Protein AF-A0A0E3VXU7-F1 (afdb_monomer)

Organism: NCBI:txid1355477

Foldseek 3Di:
DDDDDDDPDDPDDPPPDFCQDPPRDHPLRVLLVVLVVVLVVLVVVLVVLVVVLVVLVQVLVQLVQLLVLLVVQQDPDQPDKTFSDWGQGSVRDIDGSQVVCVVVVQDAFFAADPLRVQCVVCVVVVHDDPDDDPDPPDGGGIDGNVRSVSSSVSSVVVSVVSVVVSVVSVVVSVVSVVVSVVSVVVSVVSVVVVVVVVVVVVVVVD

pLDDT: mean 79.42, std 16.49, range [38.0, 95.81]

Structure (mmCIF, N/CA/C/O backbone):
data_AF-A0A0E3VXU7-F1
#
_entry.id   AF-A0A0E3VXU7-F1
#
loop_
_atom_site.group_PDB
_atom_site.id
_atom_site.type_symbol
_atom_site.label_atom_id
_atom_site.label_alt_id
_atom_site.label_comp_id
_atom_site.label_asym_id
_atom_site.label_entity_id
_atom_site.label_seq_id
_atom_site.pdbx_PDB_ins_code
_atom_site.Cartn_x
_atom_site.Cartn_y
_atom_site.Cartn_z
_atom_site.occupancy
_atom_site.B_iso_or_equiv
_atom_site.auth_seq_id
_atom_site.auth_comp_id
_atom_site.auth_asym_id
_atom_site.auth_atom_id
_atom_site.pdbx_PDB_model_num
ATOM 1 N N . MET A 1 1 ? 82.227 -6.355 -24.483 1.00 38.00 1 MET A N 1
ATOM 2 C CA . MET A 1 1 ? 81.760 -5.306 -25.413 1.00 38.00 1 MET A CA 1
ATOM 3 C C . MET A 1 1 ? 80.314 -5.608 -25.757 1.00 38.00 1 MET A C 1
ATOM 5 O O . MET A 1 1 ? 80.045 -6.613 -26.397 1.00 38.00 1 MET A O 1
ATOM 9 N N . ILE A 1 2 ? 79.407 -4.806 -25.202 1.00 41.66 2 ILE A N 1
ATOM 10 C CA . ILE A 1 2 ? 77.952 -4.875 -25.367 1.00 41.66 2 ILE A CA 1
ATOM 11 C C . ILE A 1 2 ? 77.622 -3.984 -26.563 1.00 41.66 2 ILE A C 1
ATOM 13 O O . ILE A 1 2 ? 77.988 -2.811 -26.533 1.00 41.66 2 ILE A O 1
ATOM 17 N N . ASN A 1 3 ? 76.982 -4.525 -27.602 1.00 42.78 3 ASN A N 1
ATOM 18 C CA . ASN A 1 3 ? 76.478 -3.718 -28.711 1.00 42.78 3 ASN A CA 1
ATOM 19 C C . ASN A 1 3 ? 74.978 -3.482 -28.522 1.00 42.78 3 ASN A C 1
ATOM 21 O O . ASN A 1 3 ? 74.216 -4.407 -28.245 1.00 42.78 3 ASN A O 1
ATOM 25 N N . ALA A 1 4 ? 74.617 -2.205 -28.571 1.00 43.28 4 ALA A N 1
ATOM 26 C CA . ALA A 1 4 ? 73.392 -1.636 -28.049 1.00 43.28 4 ALA A CA 1
ATOM 27 C C . ALA A 1 4 ? 72.144 -1.940 -28.890 1.00 43.28 4 ALA A C 1
ATOM 29 O O . ALA A 1 4 ? 72.173 -1.962 -30.119 1.00 43.28 4 ALA A O 1
ATOM 30 N N . MET A 1 5 ? 71.027 -2.077 -28.171 1.00 48.53 5 MET A N 1
ATOM 31 C CA . MET A 1 5 ? 69.667 -1.843 -28.648 1.00 48.53 5 MET A CA 1
ATOM 32 C C . MET A 1 5 ? 69.575 -0.493 -29.375 1.00 48.53 5 MET A C 1
ATOM 34 O O . MET A 1 5 ? 69.862 0.546 -28.785 1.00 48.53 5 MET A O 1
ATOM 38 N N . SER A 1 6 ? 69.098 -0.493 -30.617 1.00 48.81 6 SER A N 1
ATOM 39 C CA . SER A 1 6 ? 68.464 0.681 -31.222 1.00 48.81 6 SER A CA 1
ATOM 40 C C . SER A 1 6 ? 67.554 0.227 -32.353 1.00 48.81 6 SER A C 1
ATOM 42 O O . SER A 1 6 ? 68.000 -0.253 -33.391 1.00 48.81 6 SER A O 1
ATOM 44 N N . GLY A 1 7 ? 66.256 0.326 -32.102 1.00 38.72 7 GLY A N 1
ATOM 45 C CA . GLY A 1 7 ? 65.205 -0.057 -33.032 1.00 38.72 7 GLY A CA 1
ATOM 46 C C . GLY A 1 7 ? 63.846 0.354 -32.490 1.00 38.72 7 GLY A C 1
ATOM 47 O O . GLY A 1 7 ? 62.924 -0.452 -32.455 1.00 38.72 7 GLY A O 1
ATOM 48 N N . TYR A 1 8 ? 63.748 1.596 -32.008 1.00 40.50 8 TYR A N 1
ATOM 49 C CA . TYR A 1 8 ? 62.474 2.261 -31.751 1.00 40.50 8 TYR A CA 1
ATOM 50 C C . TYR A 1 8 ? 61.742 2.347 -33.099 1.00 40.50 8 TYR A C 1
ATOM 52 O O . TYR A 1 8 ? 62.089 3.166 -33.948 1.00 40.50 8 TYR A O 1
ATOM 60 N N . GLN A 1 9 ? 60.783 1.453 -33.337 1.00 46.50 9 GLN A N 1
ATOM 61 C CA . GLN A 1 9 ? 59.841 1.618 -34.439 1.00 46.50 9 GLN A CA 1
ATOM 62 C C . GLN A 1 9 ? 58.853 2.715 -34.014 1.00 46.50 9 GLN A C 1
ATOM 64 O O . GLN A 1 9 ? 58.247 2.596 -32.945 1.00 46.50 9 GLN A O 1
ATOM 69 N N . PRO A 1 10 ? 58.729 3.813 -34.776 1.00 42.56 10 PRO A N 1
ATOM 70 C CA . PRO A 1 10 ? 57.798 4.878 -34.447 1.00 42.56 10 PRO A CA 1
ATOM 71 C C . PRO A 1 10 ? 56.371 4.339 -34.520 1.00 42.56 10 PRO A C 1
ATOM 73 O O . PRO A 1 10 ? 56.058 3.521 -35.383 1.00 42.56 10 PRO A O 1
ATOM 76 N N . TYR A 1 11 ? 55.520 4.825 -33.615 1.00 42.81 11 TYR A N 1
ATOM 77 C CA . TYR A 1 11 ? 54.071 4.692 -33.681 1.00 42.81 11 TYR A CA 1
ATOM 78 C C . TYR A 1 11 ? 53.605 5.081 -35.085 1.00 42.81 11 TYR A C 1
ATOM 80 O O . TYR A 1 11 ? 53.463 6.263 -35.405 1.00 42.81 11 TYR A O 1
ATOM 88 N N . THR A 1 12 ? 53.404 4.082 -35.941 1.00 39.31 12 THR A N 1
ATOM 89 C CA . THR A 1 12 ? 52.694 4.267 -37.192 1.00 39.31 12 THR A CA 1
ATOM 90 C C . THR A 1 12 ? 51.266 4.607 -36.809 1.00 39.31 12 THR A C 1
ATOM 92 O O . THR A 1 12 ? 50.584 3.885 -36.082 1.00 39.31 12 THR A O 1
ATOM 95 N N . SER A 1 13 ? 50.886 5.808 -37.224 1.00 43.41 13 SER A N 1
ATOM 96 C CA . SER A 1 13 ? 49.590 6.434 -37.046 1.00 43.41 13 SER A CA 1
ATOM 97 C C . SER A 1 13 ? 48.455 5.418 -37.126 1.00 43.41 13 SER A C 1
ATOM 99 O O . SER A 1 13 ? 48.259 4.772 -38.158 1.00 43.41 13 SER A O 1
ATOM 101 N N . ALA A 1 14 ? 47.706 5.321 -36.030 1.00 40.91 14 ALA A N 1
ATOM 102 C CA . ALA A 1 14 ? 46.427 4.646 -35.957 1.00 40.91 14 ALA A CA 1
ATOM 103 C C . ALA A 1 14 ? 45.489 5.226 -37.024 1.00 40.91 14 ALA A C 1
ATOM 105 O O . ALA A 1 14 ? 44.818 6.237 -36.813 1.00 40.91 14 ALA A O 1
ATOM 106 N N . ASN A 1 15 ? 45.445 4.578 -38.186 1.00 42.38 15 ASN A N 1
ATOM 107 C CA . ASN A 1 15 ? 44.341 4.744 -39.107 1.00 42.38 15 ASN A CA 1
ATOM 108 C C . ASN A 1 15 ? 43.113 4.140 -38.430 1.00 42.38 15 ASN A C 1
ATOM 110 O O . ASN A 1 15 ? 42.966 2.926 -38.320 1.00 42.38 15 ASN A O 1
ATOM 114 N N . SER A 1 16 ? 42.275 5.046 -37.935 1.00 52.00 16 SER A N 1
ATOM 115 C CA . SER A 1 16 ? 40.867 4.891 -37.589 1.00 52.00 16 SER A CA 1
ATOM 116 C C . SER A 1 16 ? 40.127 3.998 -38.600 1.00 52.00 16 SER A C 1
ATOM 118 O O . SER A 1 16 ? 39.473 4.486 -39.523 1.00 52.00 16 SER A O 1
ATOM 120 N N . VAL A 1 17 ? 40.200 2.681 -38.427 1.00 42.84 17 VAL A N 1
ATOM 121 C CA . VAL A 1 17 ? 39.353 1.722 -39.137 1.00 42.84 17 VAL A CA 1
ATOM 122 C C . VAL A 1 17 ? 38.971 0.624 -38.158 1.00 42.84 17 VAL A C 1
ATOM 124 O O . VAL A 1 17 ? 39.704 -0.331 -37.931 1.00 42.84 17 VAL A O 1
ATOM 127 N N . GLY A 1 18 ? 37.792 0.788 -37.568 1.00 45.31 18 GLY A N 1
ATOM 128 C CA . GLY A 1 18 ? 37.148 -0.243 -36.775 1.00 45.31 18 GLY A CA 1
ATOM 129 C C . GLY A 1 18 ? 37.213 0.047 -35.289 1.00 45.31 18 GLY A C 1
ATOM 130 O O . GLY A 1 18 ? 38.186 -0.251 -34.613 1.00 45.31 18 GLY A O 1
ATOM 131 N N . ASN A 1 19 ? 36.098 0.553 -34.779 1.00 53.81 19 ASN A N 1
ATOM 132 C CA . ASN A 1 19 ? 35.718 0.617 -33.371 1.00 53.81 19 ASN A CA 1
ATOM 133 C C . ASN A 1 19 ? 35.550 -0.808 -32.775 1.00 53.81 19 ASN A C 1
ATOM 135 O O . ASN A 1 19 ? 34.523 -1.112 -32.170 1.00 53.81 19 ASN A O 1
ATOM 139 N N . VAL A 1 20 ? 36.486 -1.718 -33.058 1.00 49.34 20 VAL A N 1
ATOM 140 C CA . VAL A 1 20 ? 36.427 -3.147 -32.751 1.00 49.34 20 VAL A CA 1
ATOM 141 C C . VAL A 1 20 ? 37.330 -3.390 -31.554 1.00 49.34 20 VAL A C 1
ATOM 143 O O . VAL A 1 20 ? 38.554 -3.314 -31.645 1.00 49.34 20 VAL A O 1
ATOM 146 N N . LEU A 1 21 ? 36.703 -3.639 -30.410 1.00 50.91 21 LEU A N 1
ATOM 147 C CA . LEU A 1 21 ? 37.390 -4.063 -29.196 1.00 50.91 21 LEU A CA 1
ATOM 148 C C . LEU A 1 21 ? 37.710 -5.573 -29.278 1.00 50.91 21 LEU A C 1
ATOM 150 O O . LEU A 1 21 ? 37.141 -6.276 -30.125 1.00 50.91 21 LEU A O 1
ATOM 154 N N . PRO A 1 22 ? 38.624 -6.096 -28.435 1.00 44.75 22 PRO A N 1
ATOM 155 C CA . PRO A 1 22 ? 38.988 -7.514 -28.443 1.00 44.75 22 PRO A CA 1
ATOM 156 C C . PRO A 1 22 ? 37.735 -8.398 -28.334 1.00 44.75 22 PRO A C 1
ATOM 158 O O . PRO A 1 22 ? 36.960 -8.250 -27.394 1.00 44.75 22 PRO A O 1
ATOM 161 N N . GLY A 1 23 ? 37.515 -9.281 -29.315 1.00 55.72 23 GLY A N 1
ATOM 162 C CA . GLY A 1 23 ? 36.310 -10.123 -29.416 1.00 55.72 23 GLY A CA 1
ATOM 163 C C . GLY A 1 23 ? 35.390 -9.832 -30.612 1.00 55.72 23 GLY A C 1
ATOM 164 O O . GLY A 1 23 ? 34.370 -10.496 -30.758 1.00 55.72 23 GLY A O 1
ATOM 165 N N . GLY A 1 24 ? 35.726 -8.875 -31.486 1.00 57.88 24 GLY A N 1
ATOM 166 C CA . GLY A 1 24 ? 34.990 -8.643 -32.741 1.00 57.88 24 GLY A CA 1
ATOM 167 C C . GLY A 1 24 ? 33.689 -7.845 -32.589 1.00 57.88 24 GLY A C 1
ATOM 168 O O . GLY A 1 24 ? 32.988 -7.615 -33.573 1.00 57.88 24 GLY A O 1
ATOM 169 N N . LEU A 1 25 ? 33.369 -7.390 -31.376 1.00 61.97 25 LEU A N 1
ATOM 170 C CA . LEU A 1 25 ? 32.207 -6.546 -31.116 1.00 61.97 25 LEU A CA 1
ATOM 171 C C . LEU A 1 25 ? 32.536 -5.083 -31.426 1.00 61.97 25 LEU A C 1
ATOM 173 O O . LEU A 1 25 ? 33.555 -4.547 -30.981 1.00 61.97 25 LEU A O 1
ATOM 177 N N . SER A 1 26 ? 31.647 -4.422 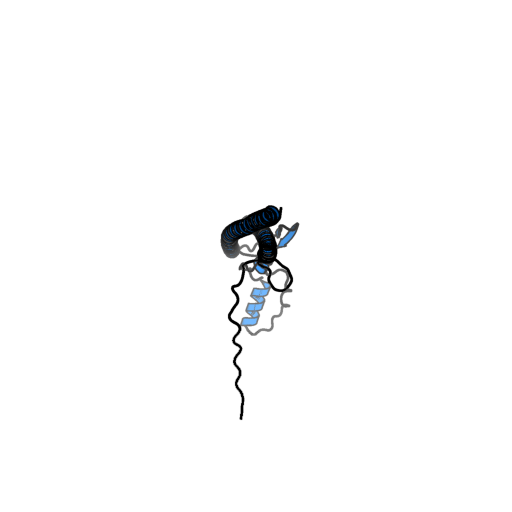-32.174 1.00 75.88 26 SER A N 1
ATOM 178 C CA . SER A 1 26 ? 31.724 -2.971 -32.337 1.00 75.88 26 SER A CA 1
ATOM 179 C C . SER A 1 26 ? 31.416 -2.286 -31.004 1.00 75.88 26 SER A C 1
ATOM 181 O O . SER A 1 26 ? 30.600 -2.777 -30.220 1.00 75.88 26 SER A O 1
ATOM 183 N N . LEU A 1 27 ? 32.004 -1.115 -30.759 1.00 77.75 27 LEU A N 1
ATOM 184 C CA . LEU A 1 27 ? 31.667 -0.277 -29.602 1.00 77.75 27 LEU A CA 1
ATOM 185 C C . LEU A 1 27 ? 30.147 -0.059 -29.467 1.00 77.75 27 LEU A C 1
ATOM 187 O O . LEU A 1 27 ? 29.611 -0.111 -28.363 1.00 77.75 27 LEU A O 1
ATOM 191 N N . CYS A 1 28 ? 29.442 0.114 -30.593 1.00 78.38 28 CYS A N 1
ATOM 192 C CA . CYS A 1 28 ? 27.982 0.220 -30.610 1.00 78.38 28 CYS A CA 1
ATOM 193 C C . CYS A 1 28 ? 27.304 -1.063 -30.110 1.00 78.38 28 CYS A C 1
ATOM 195 O O . CYS A 1 28 ? 26.345 -0.977 -29.353 1.00 78.38 28 CYS A O 1
ATOM 197 N N . SER A 1 29 ? 27.817 -2.245 -30.463 1.00 79.62 29 SER A N 1
ATOM 198 C CA . SER A 1 29 ? 27.277 -3.526 -29.984 1.00 79.62 29 SER A CA 1
ATOM 199 C C . SER A 1 29 ? 27.414 -3.661 -28.464 1.00 79.62 29 SER A C 1
ATOM 201 O O . SER A 1 29 ? 26.456 -4.035 -27.796 1.00 79.62 29 SER A O 1
ATOM 203 N N . ILE A 1 30 ? 28.567 -3.287 -27.899 1.00 84.31 30 ILE A N 1
ATOM 204 C CA . ILE A 1 30 ? 28.787 -3.297 -26.442 1.00 84.31 30 ILE A CA 1
ATOM 205 C C . ILE A 1 30 ? 27.851 -2.304 -25.744 1.00 84.31 30 ILE A C 1
ATOM 207 O O . ILE A 1 30 ? 27.227 -2.640 -24.743 1.00 84.31 30 ILE A O 1
ATOM 211 N N . MET A 1 31 ? 27.704 -1.094 -26.289 1.00 85.81 31 MET A N 1
ATOM 212 C CA . MET A 1 31 ? 26.781 -0.098 -25.740 1.00 85.81 31 MET A CA 1
ATOM 213 C C . MET A 1 31 ? 25.320 -0.569 -25.789 1.00 85.81 31 MET A C 1
ATOM 215 O O . MET A 1 31 ? 24.593 -0.360 -24.822 1.00 85.81 31 MET A O 1
ATOM 219 N N . VAL A 1 32 ? 24.888 -1.237 -26.866 1.00 88.06 32 VAL A N 1
ATOM 220 C CA . VAL A 1 32 ? 23.546 -1.838 -26.942 1.00 88.06 32 VAL A CA 1
ATOM 221 C C . VAL A 1 32 ? 23.370 -2.914 -25.871 1.00 88.06 32 VAL A C 1
ATOM 223 O O . VAL A 1 32 ? 22.350 -2.898 -25.191 1.00 88.06 32 VAL A O 1
ATOM 226 N N . LEU A 1 33 ? 24.356 -3.793 -25.662 1.00 87.56 33 LEU A N 1
ATOM 227 C CA . LEU A 1 33 ? 24.294 -4.818 -24.611 1.00 87.56 33 LEU A CA 1
ATOM 228 C C . LEU A 1 33 ? 24.146 -4.202 -23.212 1.00 87.56 33 LEU A C 1
ATOM 230 O O . LEU A 1 33 ? 23.276 -4.617 -22.451 1.00 87.56 33 LEU A O 1
ATOM 23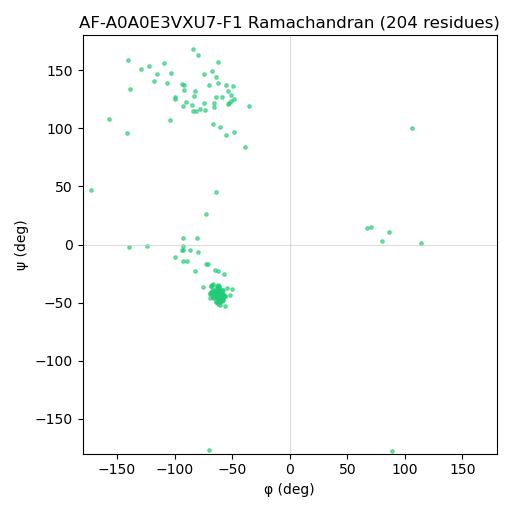4 N N . VAL A 1 34 ? 24.928 -3.165 -22.900 1.00 89.31 34 VAL A N 1
ATOM 235 C CA . VAL A 1 34 ? 24.826 -2.446 -21.617 1.00 89.31 34 VAL A CA 1
ATOM 236 C C . VAL A 1 34 ? 23.451 -1.792 -21.452 1.00 89.31 34 VAL A C 1
ATOM 238 O O . VAL A 1 34 ? 22.862 -1.821 -20.371 1.00 89.31 34 VAL A O 1
ATOM 241 N N . LEU A 1 35 ? 22.912 -1.193 -22.516 1.00 89.06 35 LEU A N 1
ATOM 242 C CA . LEU A 1 35 ? 21.584 -0.588 -22.465 1.00 89.06 35 LEU A CA 1
ATOM 243 C C . LEU A 1 35 ? 20.474 -1.641 -22.324 1.00 89.06 35 LEU A C 1
ATOM 245 O O . LEU A 1 35 ? 19.513 -1.381 -21.607 1.00 89.06 35 LEU A O 1
ATOM 249 N N . MET A 1 36 ? 20.616 -2.820 -22.937 1.00 87.12 36 MET A N 1
ATOM 250 C CA . MET A 1 36 ? 19.690 -3.945 -22.763 1.00 87.12 36 MET A CA 1
ATOM 251 C C . MET A 1 36 ? 19.687 -4.462 -21.321 1.00 87.12 36 MET A C 1
ATOM 253 O O . MET A 1 36 ? 18.617 -4.672 -20.755 1.00 87.12 36 MET A O 1
ATOM 257 N N . GLU A 1 37 ? 20.859 -4.610 -20.699 1.00 90.88 37 GLU A N 1
ATOM 258 C CA . GLU A 1 37 ? 20.963 -4.986 -19.283 1.00 90.88 37 GLU A CA 1
ATOM 259 C C . GLU A 1 37 ? 20.267 -3.950 -18.391 1.00 90.88 37 GLU A C 1
ATOM 261 O O . GLU A 1 37 ? 19.413 -4.284 -17.567 1.00 90.88 37 GLU A O 1
ATOM 266 N N . ARG A 1 38 ? 20.553 -2.663 -18.616 1.00 89.56 38 ARG A N 1
ATOM 267 C CA . ARG A 1 38 ? 19.918 -1.566 -17.877 1.00 89.56 38 ARG A CA 1
ATOM 268 C C . ARG A 1 38 ? 18.403 -1.517 -18.086 1.00 89.56 38 ARG A C 1
ATOM 270 O O . ARG A 1 38 ? 17.669 -1.192 -17.154 1.00 89.56 38 ARG A O 1
ATOM 277 N N . TYR A 1 39 ? 17.941 -1.823 -19.294 1.00 91.69 39 TYR A N 1
ATOM 278 C CA . TYR A 1 39 ? 16.525 -1.920 -19.622 1.00 91.69 39 TYR A CA 1
ATOM 279 C C . TYR A 1 39 ? 15.848 -3.036 -18.816 1.00 91.69 39 TYR A C 1
ATOM 281 O O . TYR A 1 39 ? 14.823 -2.778 -18.189 1.00 91.69 39 TYR A O 1
ATOM 289 N N . GLY A 1 40 ? 16.463 -4.222 -18.746 1.00 89.88 40 GLY A N 1
ATOM 290 C CA . GLY A 1 40 ? 15.990 -5.333 -17.913 1.00 89.88 40 GLY A CA 1
ATOM 291 C C . GLY A 1 40 ? 15.896 -4.960 -16.431 1.00 89.88 40 GLY A C 1
ATOM 292 O O . GLY A 1 40 ? 14.841 -5.123 -15.825 1.00 89.88 40 GLY A O 1
ATOM 293 N N . ILE A 1 41 ? 16.940 -4.333 -15.877 1.00 94.31 41 ILE A N 1
ATOM 294 C CA . ILE A 1 41 ? 16.938 -3.858 -14.481 1.00 94.31 41 ILE A CA 1
ATOM 295 C C . ILE A 1 41 ? 15.766 -2.904 -14.221 1.00 94.31 41 ILE A C 1
ATOM 297 O O . ILE A 1 41 ? 15.086 -3.012 -13.200 1.00 94.31 41 ILE A O 1
ATOM 301 N N . TYR A 1 42 ? 15.505 -1.955 -15.125 1.00 94.38 42 TYR A N 1
ATOM 302 C CA . TYR A 1 42 ? 14.377 -1.043 -14.946 1.00 94.38 42 TYR A CA 1
ATOM 303 C C . TYR A 1 42 ? 13.025 -1.741 -15.057 1.00 94.38 42 TYR A C 1
ATOM 305 O O . TYR A 1 42 ? 12.124 -1.367 -14.311 1.00 94.38 42 TYR A O 1
ATOM 313 N N . GLN A 1 43 ? 12.875 -2.755 -15.909 1.00 91.31 43 GLN A N 1
ATOM 314 C CA . GLN A 1 43 ? 11.647 -3.551 -15.947 1.00 91.31 43 GLN A CA 1
ATOM 315 C C . GLN A 1 43 ? 11.391 -4.279 -14.627 1.00 91.31 43 GLN A C 1
ATOM 317 O O . GLN A 1 43 ? 10.274 -4.210 -14.110 1.00 91.31 43 GLN A O 1
ATOM 322 N N . ASP A 1 44 ? 12.416 -4.907 -14.052 1.00 95.81 44 ASP A N 1
ATOM 323 C CA . ASP A 1 44 ? 12.296 -5.606 -12.770 1.00 95.81 44 ASP A CA 1
ATOM 324 C C . ASP A 1 44 ? 11.923 -4.639 -11.639 1.00 95.81 44 ASP A C 1
ATOM 326 O O . ASP A 1 44 ? 11.026 -4.916 -10.840 1.00 95.81 44 ASP A O 1
ATOM 330 N N . LEU A 1 45 ? 12.551 -3.459 -11.608 1.00 92.75 45 LEU A N 1
ATOM 331 C CA . LEU A 1 45 ? 12.228 -2.414 -10.635 1.00 92.75 45 LEU A CA 1
ATOM 332 C C . LEU A 1 45 ? 10.810 -1.860 -10.820 1.00 92.75 45 LEU A C 1
ATOM 334 O O . LEU A 1 45 ? 10.110 -1.655 -9.833 1.00 92.75 45 LEU A O 1
ATOM 338 N N . ILE A 1 46 ? 10.367 -1.638 -12.062 1.00 94.75 46 ILE A N 1
ATOM 339 C CA . ILE A 1 46 ? 8.999 -1.189 -12.370 1.00 94.75 46 ILE A CA 1
ATOM 340 C C . ILE A 1 46 ? 7.981 -2.226 -11.896 1.00 94.75 46 ILE A C 1
ATOM 342 O O . ILE A 1 46 ? 6.985 -1.862 -11.273 1.00 94.75 46 ILE A O 1
ATOM 346 N N . ARG A 1 47 ? 8.232 -3.511 -12.164 1.00 94.06 47 ARG A N 1
ATOM 347 C CA . ARG A 1 47 ? 7.350 -4.601 -11.740 1.00 94.06 47 ARG A CA 1
ATOM 348 C C . ARG A 1 47 ? 7.268 -4.687 -10.219 1.00 94.06 47 ARG A C 1
ATOM 350 O O . ARG A 1 47 ? 6.171 -4.682 -9.675 1.00 94.06 47 ARG A O 1
ATOM 357 N N . SER A 1 48 ? 8.418 -4.683 -9.550 1.00 94.75 48 SER A N 1
ATOM 358 C CA . SER A 1 48 ? 8.499 -4.687 -8.087 1.00 94.75 48 SER A CA 1
ATOM 359 C C . SER A 1 48 ? 7.759 -3.493 -7.469 1.00 94.75 48 SER A C 1
ATOM 361 O O . SER A 1 48 ? 6.967 -3.658 -6.544 1.00 94.75 48 SER A O 1
ATOM 363 N N . ALA A 1 49 ? 7.935 -2.291 -8.031 1.00 91.31 49 ALA A N 1
ATOM 364 C CA . ALA A 1 49 ? 7.225 -1.095 -7.581 1.00 91.31 49 ALA A CA 1
ATOM 365 C C . ALA A 1 49 ? 5.702 -1.201 -7.782 1.00 91.31 49 ALA A C 1
ATOM 367 O O . ALA A 1 49 ? 4.938 -0.738 -6.938 1.00 91.31 49 ALA A O 1
ATOM 368 N N . TYR A 1 50 ? 5.246 -1.826 -8.871 1.00 93.25 50 TYR A N 1
ATOM 369 C CA . TYR A 1 50 ? 3.822 -2.066 -9.103 1.00 93.25 50 TYR A CA 1
ATOM 370 C C . TYR A 1 50 ? 3.230 -3.050 -8.084 1.00 93.25 50 TYR A C 1
ATOM 372 O O . TYR A 1 50 ? 2.167 -2.782 -7.521 1.00 93.25 50 TYR A O 1
ATOM 380 N N . ASP A 1 51 ? 3.936 -4.149 -7.811 1.00 93.44 51 ASP A N 1
ATOM 381 C CA . ASP A 1 51 ? 3.524 -5.155 -6.828 1.00 93.44 51 ASP A CA 1
ATOM 382 C C . ASP A 1 51 ? 3.429 -4.540 -5.418 1.00 93.44 51 ASP A C 1
ATOM 384 O O . ASP A 1 51 ? 2.434 -4.740 -4.715 1.00 93.44 51 ASP A O 1
ATOM 388 N N . ASP A 1 52 ? 4.406 -3.711 -5.030 1.00 91.12 52 ASP A N 1
ATOM 389 C CA . ASP A 1 52 ? 4.387 -2.961 -3.767 1.00 91.12 52 ASP A CA 1
ATOM 390 C C . ASP A 1 52 ? 3.201 -1.979 -3.703 1.00 91.12 52 ASP A C 1
ATOM 392 O O . ASP A 1 52 ? 2.444 -1.961 -2.729 1.00 91.12 52 ASP A O 1
ATOM 396 N N . MET A 1 53 ? 2.944 -1.217 -4.772 1.00 92.06 53 MET A N 1
ATOM 397 C CA . MET A 1 53 ? 1.774 -0.331 -4.845 1.00 92.06 53 MET A CA 1
ATOM 398 C C . MET A 1 53 ? 0.451 -1.096 -4.724 1.00 92.06 53 MET A C 1
ATOM 400 O O . MET A 1 53 ? -0.481 -0.635 -4.059 1.00 92.06 53 MET A O 1
ATOM 404 N N . GLN A 1 54 ? 0.342 -2.269 -5.345 1.00 91.50 54 GLN A N 1
ATOM 405 C CA . GLN A 1 54 ? -0.849 -3.103 -5.233 1.00 91.50 54 GLN A CA 1
ATOM 406 C C . GLN A 1 54 ? -1.027 -3.630 -3.804 1.00 91.50 54 GLN A C 1
ATOM 408 O O . GLN A 1 54 ? -2.135 -3.561 -3.262 1.00 91.50 54 GLN A O 1
ATOM 413 N N . ALA A 1 55 ? 0.053 -4.097 -3.173 1.00 90.94 55 ALA A N 1
ATOM 414 C CA . ALA A 1 55 ? 0.044 -4.539 -1.783 1.00 90.94 55 ALA A CA 1
ATOM 415 C C . ALA A 1 55 ? -0.392 -3.413 -0.831 1.00 90.94 55 ALA A C 1
ATOM 417 O O . ALA A 1 55 ? -1.237 -3.633 0.039 1.00 90.94 55 ALA A O 1
ATOM 418 N N . ARG A 1 56 ? 0.095 -2.186 -1.045 1.00 90.19 56 ARG A N 1
ATOM 419 C CA . ARG A 1 56 ? -0.303 -0.997 -0.272 1.00 90.19 56 ARG A CA 1
ATOM 420 C C . ARG A 1 56 ? -1.765 -0.629 -0.469 1.00 90.19 56 ARG A C 1
ATOM 422 O O . ARG A 1 56 ? -2.467 -0.373 0.503 1.00 90.19 56 ARG A O 1
ATOM 429 N N . ASN A 1 57 ? -2.261 -0.660 -1.703 1.00 92.19 57 ASN A N 1
ATOM 430 C CA . ASN A 1 57 ? -3.677 -0.411 -1.980 1.00 92.19 57 ASN A CA 1
ATOM 431 C C . ASN A 1 57 ? -4.584 -1.440 -1.292 1.00 92.19 57 ASN A C 1
ATOM 433 O O . ASN A 1 57 ? -5.655 -1.096 -0.792 1.00 92.19 57 ASN A O 1
ATOM 437 N N . ASN A 1 58 ? -4.157 -2.701 -1.249 1.00 93.31 58 ASN A N 1
ATOM 438 C CA . ASN A 1 58 ? -4.856 -3.751 -0.517 1.00 93.31 58 ASN A CA 1
ATOM 439 C C . ASN A 1 58 ? -4.822 -3.496 0.996 1.00 93.31 58 ASN A C 1
ATOM 441 O O . ASN A 1 58 ? -5.872 -3.535 1.637 1.00 93.31 58 ASN A O 1
ATOM 445 N N . LEU A 1 59 ? -3.660 -3.126 1.543 1.00 91.75 59 LEU A N 1
ATOM 446 C CA . LEU A 1 59 ? -3.521 -2.739 2.946 1.00 91.75 59 LEU A CA 1
ATOM 447 C C . LEU A 1 59 ? -4.438 -1.561 3.306 1.00 91.75 59 LEU A C 1
ATOM 449 O O . LEU A 1 59 ? -5.164 -1.643 4.289 1.00 91.75 59 LEU A O 1
ATOM 453 N N . LEU A 1 60 ? -4.478 -0.504 2.492 1.00 93.69 60 LEU A N 1
ATOM 454 C CA . LEU A 1 60 ? -5.345 0.660 2.706 1.00 93.69 60 LEU A CA 1
ATOM 455 C C . LEU A 1 60 ? -6.832 0.293 2.687 1.00 93.69 60 LEU A C 1
ATOM 457 O O . LEU A 1 60 ? -7.612 0.806 3.493 1.00 93.69 60 LEU A O 1
ATOM 461 N N . LYS A 1 61 ? -7.253 -0.609 1.794 1.00 94.56 61 LYS A N 1
ATOM 462 C CA . LYS A 1 61 ? -8.630 -1.132 1.800 1.00 94.56 61 LYS A CA 1
ATOM 463 C C . LYS A 1 61 ? -8.929 -1.852 3.110 1.00 94.56 61 LYS A C 1
ATOM 465 O O . LYS A 1 61 ? -9.985 -1.625 3.698 1.00 94.56 61 LYS A O 1
ATOM 470 N N . ASP A 1 62 ? -7.996 -2.670 3.580 1.00 94.44 62 ASP A N 1
ATOM 471 C CA . ASP A 1 62 ? -8.152 -3.453 4.804 1.00 94.44 62 ASP A CA 1
ATOM 472 C C . ASP A 1 62 ? -8.174 -2.561 6.047 1.00 94.44 62 ASP A C 1
ATOM 474 O O . ASP A 1 62 ? -9.063 -2.702 6.886 1.00 94.44 62 ASP A O 1
ATOM 478 N N . MET A 1 63 ? -7.309 -1.547 6.105 1.00 93.75 63 MET A N 1
ATOM 479 C CA . MET A 1 63 ? -7.331 -0.509 7.138 1.00 93.75 63 MET A CA 1
ATOM 480 C C . MET A 1 63 ? -8.661 0.241 7.172 1.00 93.75 63 MET A C 1
ATOM 482 O O . MET A 1 63 ? -9.223 0.447 8.244 1.00 93.75 63 MET A O 1
ATOM 486 N N . ASN A 1 64 ? -9.201 0.628 6.014 1.00 94.50 64 ASN A N 1
ATOM 487 C CA . ASN A 1 64 ? -10.481 1.331 5.950 1.00 94.50 64 ASN A CA 1
ATOM 488 C C . ASN A 1 64 ? -11.656 0.446 6.397 1.00 94.50 64 ASN A C 1
ATOM 490 O O . ASN A 1 64 ? -12.548 0.920 7.106 1.00 94.50 64 ASN A O 1
ATOM 494 N N . LYS A 1 65 ? -11.646 -0.846 6.046 1.00 94.50 65 LYS A N 1
ATOM 495 C CA . LYS A 1 65 ? -12.636 -1.816 6.541 1.00 94.50 65 LYS A CA 1
ATOM 496 C C . LYS A 1 65 ? -12.532 -1.993 8.057 1.00 94.50 65 LYS A C 1
ATOM 498 O O . LYS A 1 65 ? -13.545 -1.873 8.744 1.00 94.50 65 LYS A O 1
ATOM 503 N N . ALA A 1 66 ? -11.324 -2.206 8.582 1.00 93.25 66 ALA A N 1
ATOM 504 C CA . ALA A 1 66 ? -11.078 -2.313 10.019 1.00 93.25 66 ALA A CA 1
ATOM 505 C C . A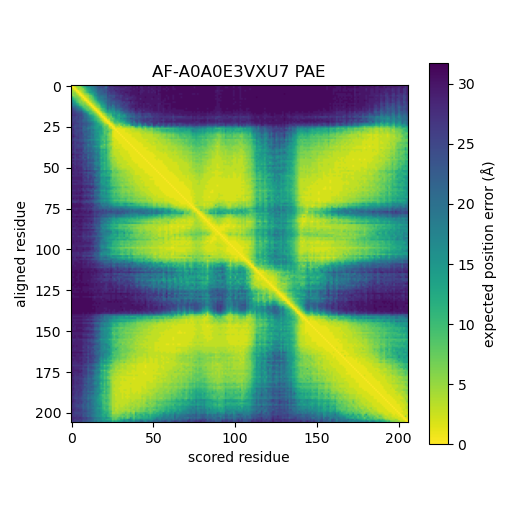LA A 1 66 ? -11.528 -1.042 10.761 1.00 93.25 66 ALA A C 1
ATOM 507 O O . ALA A 1 66 ? -12.221 -1.126 11.773 1.00 93.25 66 ALA A O 1
ATOM 508 N N . LEU A 1 67 ? -11.235 0.14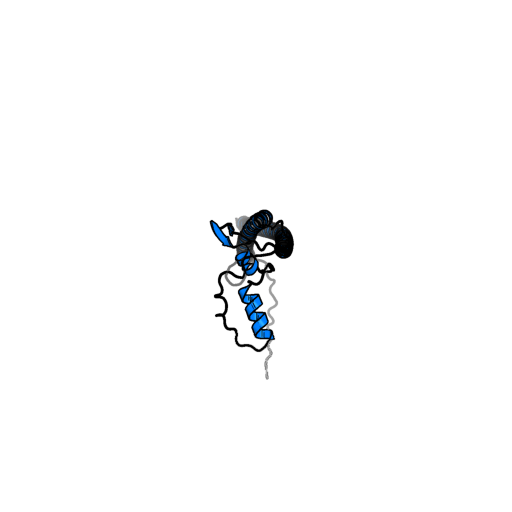3 10.214 1.00 93.75 67 LEU A N 1
ATOM 509 C CA . LEU A 1 67 ? -11.665 1.430 10.761 1.00 93.75 67 LEU A CA 1
ATOM 510 C C . LEU A 1 67 ? -13.191 1.564 10.797 1.00 93.75 67 LEU A C 1
ATOM 512 O O . LEU A 1 67 ? -13.741 2.070 11.777 1.00 93.75 67 LEU A O 1
ATOM 516 N N . SER A 1 68 ? -13.879 1.116 9.746 1.00 94.38 68 SER A N 1
ATOM 517 C CA . SER A 1 68 ? -15.342 1.088 9.716 1.00 94.38 68 SER A CA 1
ATOM 518 C C . SER A 1 68 ? -15.893 0.205 10.833 1.00 94.38 68 SER A C 1
ATOM 520 O O . SER A 1 68 ? -16.767 0.641 11.578 1.00 94.38 68 SER A O 1
ATOM 522 N N . VAL A 1 69 ? -15.343 -1.001 10.999 1.00 92.75 69 VAL A N 1
ATOM 523 C CA . VAL A 1 69 ? -15.758 -1.938 12.051 1.00 92.75 69 VAL A CA 1
ATOM 524 C C . VAL A 1 69 ? -15.510 -1.356 13.445 1.00 92.75 69 VAL A C 1
ATOM 526 O O . VAL A 1 69 ? -16.410 -1.394 14.282 1.00 92.75 69 VAL A O 1
ATOM 529 N N . LEU A 1 70 ? -14.353 -0.727 13.685 1.00 91.00 70 LEU A N 1
ATOM 530 C CA . LEU A 1 70 ? -14.061 -0.049 14.955 1.00 91.00 70 LEU A CA 1
ATOM 531 C C . LEU A 1 70 ? -15.071 1.055 15.273 1.00 91.00 70 LEU A C 1
ATOM 533 O O . LEU A 1 70 ? -15.518 1.171 16.411 1.00 91.00 70 LEU A O 1
ATOM 537 N N . ARG A 1 71 ? -15.451 1.860 14.276 1.00 90.06 71 ARG A N 1
ATOM 538 C CA . ARG A 1 71 ? -16.446 2.929 14.450 1.00 90.06 71 ARG A CA 1
ATOM 539 C C . ARG A 1 71 ? -17.829 2.375 14.769 1.00 90.06 71 ARG A C 1
ATOM 541 O O . ARG A 1 71 ? -18.504 2.925 15.632 1.00 90.06 71 ARG A O 1
ATOM 548 N N . THR A 1 72 ? -18.233 1.293 14.108 1.00 91.31 72 THR A N 1
ATOM 549 C CA . THR A 1 72 ? -19.523 0.633 14.350 1.00 91.31 72 THR A CA 1
ATOM 550 C C . THR A 1 72 ? -19.577 -0.034 15.723 1.00 91.31 72 THR A C 1
ATOM 552 O O . THR A 1 72 ? -20.585 0.068 16.419 1.00 91.31 72 THR A O 1
ATOM 555 N N . ASN A 1 73 ? -18.492 -0.689 16.137 1.00 87.69 73 ASN A N 1
ATOM 556 C CA . ASN A 1 73 ? -18.434 -1.438 17.394 1.00 87.69 73 ASN A CA 1
ATOM 557 C C . ASN A 1 73 ? -18.057 -0.585 18.607 1.00 87.69 73 ASN A C 1
ATOM 559 O O . ASN A 1 73 ? -18.106 -1.083 19.736 1.00 87.69 73 ASN A O 1
ATOM 563 N N . ARG A 1 74 ? -17.727 0.693 18.396 1.00 85.88 74 ARG A N 1
ATOM 564 C CA . ARG A 1 74 ? -17.384 1.637 19.458 1.00 85.88 74 ARG A CA 1
ATOM 565 C C . ARG A 1 74 ? -18.463 1.630 20.557 1.00 85.88 74 ARG A C 1
ATOM 567 O O . ARG A 1 74 ? -19.642 1.859 20.268 1.00 85.88 74 ARG A O 1
ATOM 574 N N . PRO A 1 75 ? -18.100 1.369 21.826 1.00 83.62 75 PRO A N 1
ATOM 575 C CA . PRO A 1 75 ? -19.023 1.513 22.946 1.00 83.62 75 PRO A CA 1
ATOM 576 C C . PRO A 1 75 ? -19.492 2.965 23.088 1.00 83.62 75 PRO A C 1
ATOM 578 O O . PRO A 1 75 ? -18.693 3.890 22.963 1.00 83.62 75 PRO A O 1
ATOM 581 N N . THR A 1 76 ? -20.777 3.163 23.374 1.00 82.25 76 THR A N 1
ATOM 582 C CA . THR A 1 76 ? -21.327 4.464 23.792 1.00 82.25 76 THR A CA 1
ATOM 583 C C . THR A 1 76 ? -21.122 4.724 25.282 1.00 82.25 76 THR A C 1
ATOM 585 O O . THR A 1 76 ? -21.117 5.876 25.697 1.00 82.25 76 THR A O 1
ATOM 588 N N . ASP A 1 77 ? -20.942 3.659 26.069 1.00 78.38 77 ASP A N 1
ATOM 589 C CA . ASP A 1 77 ? -20.682 3.729 27.502 1.00 78.38 77 ASP A CA 1
ATOM 590 C C . ASP A 1 77 ? -19.187 3.564 27.781 1.00 78.38 77 ASP A C 1
ATOM 592 O O . ASP A 1 77 ? -18.593 2.533 27.451 1.00 78.38 77 ASP A O 1
ATOM 596 N N . GLU A 1 78 ? -18.599 4.526 28.492 1.00 71.19 78 GLU A N 1
ATOM 597 C CA . GLU A 1 78 ? -17.164 4.549 28.817 1.00 71.19 78 GLU A CA 1
ATOM 598 C C . GLU A 1 78 ? -16.678 3.302 29.572 1.00 71.19 78 GLU A C 1
ATOM 600 O O . GLU A 1 78 ? -15.502 2.944 29.514 1.00 71.19 78 GLU A O 1
ATOM 605 N N . LYS A 1 79 ? -17.581 2.621 30.285 1.00 71.88 79 LYS A N 1
ATOM 606 C CA . LYS A 1 79 ? -17.272 1.445 31.113 1.00 71.88 79 LYS A CA 1
ATOM 607 C C . LYS A 1 79 ? -17.606 0.115 30.434 1.00 71.88 79 LYS A C 1
ATOM 609 O O . LYS A 1 79 ? -17.228 -0.935 30.956 1.00 71.88 79 LYS A O 1
ATOM 614 N N . ALA A 1 80 ? -18.313 0.130 29.303 1.00 74.81 80 ALA A N 1
ATOM 615 C CA . ALA A 1 80 ? -18.701 -1.089 28.607 1.00 74.81 80 ALA A CA 1
ATOM 616 C C . ALA A 1 80 ? -17.560 -1.572 27.706 1.00 74.81 80 ALA A C 1
ATOM 618 O O . ALA A 1 80 ? -17.203 -0.924 26.725 1.00 74.81 80 ALA A O 1
ATOM 619 N N . ALA A 1 81 ? -17.003 -2.742 28.020 1.00 76.94 81 ALA A N 1
ATOM 620 C CA . ALA A 1 81 ? -16.017 -3.384 27.161 1.00 76.94 81 ALA A CA 1
ATOM 621 C C . ALA A 1 81 ? -16.721 -4.140 26.021 1.00 76.94 81 ALA A C 1
ATOM 623 O O . ALA A 1 81 ? -17.413 -5.137 26.272 1.00 76.94 81 ALA A O 1
ATOM 624 N N . LYS A 1 82 ? -16.525 -3.708 24.771 1.00 81.62 82 LYS A N 1
ATOM 625 C CA . LYS A 1 82 ? -17.029 -4.398 23.570 1.00 81.62 82 LYS A CA 1
ATOM 626 C C . LYS A 1 82 ? -15.901 -5.042 22.786 1.00 81.62 82 LYS A C 1
ATOM 628 O O . LYS A 1 82 ? -14.750 -4.648 22.910 1.00 81.62 82 LYS A O 1
ATOM 633 N N . ASP A 1 83 ? -16.259 -6.051 22.009 1.00 85.50 83 ASP A N 1
ATOM 634 C CA . ASP A 1 83 ? -15.348 -6.706 21.082 1.00 85.50 83 ASP A CA 1
ATOM 635 C C . ASP A 1 83 ? -15.007 -5.773 19.908 1.00 85.50 83 ASP A C 1
ATOM 637 O O . ASP A 1 83 ? -15.891 -5.089 19.385 1.00 85.50 83 ASP A O 1
ATOM 641 N N . TYR A 1 84 ? -13.731 -5.726 19.517 1.00 84.00 84 TYR A N 1
ATOM 642 C CA . TYR A 1 84 ? -13.260 -4.925 18.382 1.00 84.00 84 TYR A CA 1
ATOM 643 C C . TYR A 1 84 ? -13.873 -5.357 17.041 1.00 84.00 84 TYR A C 1
ATOM 645 O O . TYR A 1 84 ? -13.980 -4.541 16.126 1.00 84.00 84 TYR A O 1
ATOM 653 N N . GLY A 1 85 ? -14.345 -6.597 16.942 1.00 88.56 85 GLY A N 1
ATOM 654 C CA . GLY A 1 85 ? -15.049 -7.151 15.800 1.00 88.56 85 GLY A CA 1
ATOM 655 C C . GLY A 1 85 ? -14.138 -7.781 14.758 1.00 88.56 85 GLY A C 1
ATOM 656 O O . GLY A 1 85 ? -12.912 -7.841 14.884 1.00 88.56 85 GLY A O 1
ATOM 657 N N . THR A 1 86 ? -14.780 -8.252 13.693 1.00 92.00 86 THR A N 1
ATOM 658 C CA . THR A 1 86 ? -14.131 -8.909 12.561 1.00 92.00 86 THR A CA 1
ATOM 659 C C . THR A 1 86 ? -14.436 -8.174 11.262 1.00 92.00 86 THR A C 1
ATOM 661 O O . THR A 1 86 ? -15.460 -7.501 11.135 1.00 92.00 86 THR A O 1
ATOM 664 N N . PHE A 1 87 ? -13.536 -8.292 10.293 1.00 92.19 87 PHE A N 1
ATOM 665 C CA . PHE A 1 87 ? -13.724 -7.787 8.939 1.00 92.19 87 PHE A CA 1
ATOM 666 C C . PHE A 1 87 ? -13.163 -8.791 7.932 1.00 92.19 87 PHE A C 1
ATOM 668 O O . PHE A 1 87 ? -12.330 -9.624 8.277 1.00 92.19 87 PHE A O 1
ATOM 675 N N . VAL A 1 88 ? -13.622 -8.717 6.685 1.00 92.06 88 VAL A N 1
ATOM 676 C CA . VAL A 1 88 ? -13.077 -9.527 5.589 1.00 92.06 88 VAL A CA 1
ATOM 677 C C . VAL A 1 88 ? -11.987 -8.724 4.893 1.00 92.06 88 VAL A C 1
ATOM 679 O O . VAL A 1 88 ? -12.267 -7.642 4.367 1.00 92.06 88 VAL A O 1
ATOM 682 N N . ASP A 1 89 ? -10.760 -9.230 4.889 1.00 91.06 89 ASP A N 1
ATOM 683 C CA . ASP A 1 89 ? -9.614 -8.569 4.264 1.00 91.06 89 ASP A CA 1
ATOM 684 C C . ASP A 1 89 ? -9.690 -8.570 2.720 1.00 91.06 89 ASP A C 1
ATOM 686 O O . ASP A 1 89 ? -10.690 -8.951 2.101 1.00 91.06 89 ASP A O 1
ATOM 690 N N . SER A 1 90 ? -8.654 -8.053 2.071 1.00 88.19 90 SER A N 1
ATOM 691 C CA . SER A 1 90 ? -8.524 -7.956 0.616 1.00 88.19 90 SER A CA 1
ATOM 692 C C . SER A 1 90 ? -8.307 -9.313 -0.054 1.00 88.19 90 SER A C 1
ATOM 694 O O . SER A 1 90 ? -8.530 -9.431 -1.257 1.00 88.19 90 SER A O 1
ATOM 696 N N . GLN A 1 91 ? -7.925 -10.328 0.723 1.00 88.38 91 GLN A N 1
ATOM 697 C CA . GLN A 1 91 ? -7.742 -11.714 0.298 1.00 88.38 91 GLN A CA 1
ATOM 698 C C . GLN A 1 91 ? -9.011 -12.559 0.503 1.00 88.38 91 GLN A C 1
ATOM 700 O O . GLN A 1 91 ? -9.045 -13.721 0.108 1.00 88.38 91 GLN A O 1
ATOM 705 N N . GLY A 1 92 ? -10.061 -11.993 1.108 1.00 89.69 92 GLY A N 1
ATOM 706 C CA . GLY A 1 92 ? -11.310 -12.695 1.402 1.00 89.69 92 GLY A CA 1
ATOM 707 C C . GLY A 1 92 ? -11.302 -13.466 2.725 1.00 89.69 92 GLY A C 1
ATOM 708 O O . GLY A 1 92 ? -12.234 -14.225 2.985 1.00 89.69 92 GLY A O 1
ATOM 709 N N . THR A 1 93 ? -10.293 -13.273 3.576 1.00 91.00 93 THR A N 1
ATOM 710 C CA . THR A 1 93 ? -10.191 -13.940 4.878 1.00 91.00 93 THR A CA 1
ATOM 711 C C . THR A 1 93 ? -10.838 -13.090 5.964 1.00 91.00 93 THR A C 1
ATOM 713 O O . THR A 1 93 ? -10.592 -11.887 6.068 1.00 91.00 93 THR A O 1
ATOM 716 N N . THR A 1 94 ? -11.666 -13.711 6.805 1.00 92.75 94 THR A N 1
ATOM 717 C CA . THR A 1 94 ? -12.216 -13.054 7.995 1.00 92.75 94 THR A CA 1
ATOM 718 C C . THR A 1 94 ? -11.128 -12.918 9.049 1.00 92.75 94 THR A C 1
ATOM 720 O O . THR A 1 94 ? -10.644 -13.915 9.581 1.00 92.75 94 THR A O 1
ATOM 723 N N . GLN A 1 95 ? -10.775 -11.681 9.377 1.00 89.81 95 GLN A N 1
ATOM 724 C CA . GLN A 1 95 ? -9.764 -11.348 10.367 1.00 89.81 95 GLN A CA 1
ATOM 725 C C . GLN A 1 95 ? -10.372 -10.614 11.556 1.00 89.81 95 GLN A C 1
ATOM 727 O O . GLN A 1 95 ? -11.321 -9.838 11.419 1.00 89.81 95 GLN A O 1
ATOM 732 N N . HIS A 1 96 ? -9.806 -10.841 12.739 1.00 90.12 96 HIS A N 1
ATOM 733 C CA . HIS A 1 96 ? -10.160 -10.092 13.936 1.00 90.12 96 HIS A CA 1
ATOM 734 C C . HIS A 1 96 ? -9.393 -8.771 13.965 1.00 90.12 96 HIS A C 1
ATOM 736 O O . HIS A 1 96 ? -8.166 -8.777 13.886 1.00 90.12 96 HIS A O 1
ATOM 742 N N . VAL A 1 97 ? -10.086 -7.641 14.141 1.00 88.62 97 VAL A N 1
ATOM 743 C CA . VAL A 1 97 ? -9.463 -6.305 14.057 1.00 88.62 97 VAL A CA 1
ATOM 744 C C . VAL A 1 97 ? -8.291 -6.173 15.031 1.00 88.62 97 VAL A C 1
ATOM 746 O O . VAL A 1 97 ? -7.223 -5.707 14.652 1.00 88.62 97 VAL A O 1
ATOM 749 N N . PHE A 1 98 ? -8.465 -6.642 16.270 1.00 87.00 98 PHE A N 1
ATOM 750 C CA . PHE A 1 98 ? -7.409 -6.613 17.286 1.00 87.00 98 PHE A CA 1
ATOM 751 C C . PHE A 1 98 ? -6.135 -7.373 16.883 1.00 87.00 98 PHE A C 1
ATOM 753 O O . PHE A 1 98 ? -5.029 -6.863 17.047 1.00 87.00 98 PHE A O 1
ATOM 760 N N . GLU A 1 99 ? -6.286 -8.596 16.370 1.00 87.12 99 GLU A N 1
ATOM 761 C CA . GLU A 1 99 ? -5.147 -9.441 15.995 1.00 87.12 99 GLU A CA 1
ATOM 762 C C . GLU A 1 99 ? -4.448 -8.863 14.772 1.00 87.12 99 GLU A C 1
ATOM 764 O O . GLU A 1 99 ? -3.236 -8.662 14.800 1.00 87.12 99 GLU A O 1
ATOM 769 N N . TRP A 1 100 ? -5.233 -8.473 13.771 1.00 90.31 100 TRP A N 1
ATOM 770 C CA . TRP A 1 100 ? -4.726 -7.868 12.553 1.00 90.31 100 TRP A CA 1
ATOM 771 C C . TRP A 1 100 ? -3.974 -6.557 12.824 1.00 90.31 100 TRP A C 1
ATOM 773 O O . TRP A 1 100 ? -2.866 -6.376 12.326 1.00 90.31 100 TRP A O 1
ATOM 783 N N . MET A 1 101 ? -4.506 -5.655 13.662 1.00 88.50 101 MET A N 1
ATOM 784 C CA . MET A 1 101 ? -3.805 -4.410 14.012 1.00 88.50 101 MET A CA 1
ATOM 785 C C . MET A 1 101 ? -2.464 -4.697 14.690 1.00 88.50 101 MET A C 1
ATOM 787 O O . MET A 1 101 ? -1.456 -4.089 14.332 1.00 88.50 101 MET A O 1
ATOM 791 N N . ARG A 1 102 ? -2.425 -5.670 15.609 1.00 87.56 102 ARG A N 1
ATOM 792 C CA . ARG A 1 102 ? -1.194 -6.072 16.298 1.00 87.56 102 ARG A CA 1
ATOM 793 C C . ARG A 1 102 ? -0.170 -6.685 15.342 1.00 87.56 102 ARG A C 1
ATOM 795 O O . ARG A 1 102 ? 1.008 -6.357 15.431 1.00 87.56 102 ARG A O 1
ATOM 802 N N . GLU A 1 103 ? -0.608 -7.543 14.425 1.00 88.56 103 GLU A N 1
ATOM 803 C CA . GLU A 1 103 ? 0.247 -8.135 13.388 1.00 88.56 103 GLU A CA 1
ATOM 804 C C . GLU A 1 103 ? 0.818 -7.085 12.434 1.00 88.56 103 GLU A C 1
ATOM 806 O O . GLU A 1 103 ? 1.966 -7.190 12.010 1.00 88.56 103 GLU A O 1
ATOM 811 N N . LYS A 1 104 ? 0.044 -6.040 12.129 1.00 86.62 104 LYS A N 1
ATOM 812 C CA . LYS A 1 104 ? 0.493 -4.902 11.316 1.00 86.62 104 LYS A CA 1
ATOM 813 C C . LYS A 1 104 ? 1.309 -3.871 12.099 1.00 86.62 104 LYS A C 1
ATOM 815 O O . LYS A 1 104 ? 1.659 -2.837 11.542 1.00 86.62 104 LYS A O 1
ATOM 820 N N . GLY A 1 105 ? 1.628 -4.142 13.367 1.00 84.06 105 GLY A N 1
ATOM 821 C CA . GLY A 1 105 ? 2.420 -3.249 14.214 1.00 84.06 105 GLY A CA 1
ATOM 822 C C . GLY A 1 105 ? 1.686 -1.969 14.623 1.00 84.06 105 GLY A C 1
ATOM 823 O O . GLY A 1 105 ? 2.318 -1.029 15.098 1.00 84.06 105 GLY A O 1
ATOM 824 N N . ILE A 1 106 ? 0.363 -1.916 14.453 1.00 84.88 106 ILE A N 1
ATOM 825 C CA . ILE A 1 106 ? -0.456 -0.775 14.852 1.00 84.88 106 ILE A CA 1
ATOM 826 C C . ILE A 1 106 ? -0.797 -0.939 16.338 1.00 84.88 106 ILE A C 1
ATOM 828 O O . ILE A 1 106 ? -1.421 -1.936 16.719 1.00 84.88 106 ILE A O 1
ATOM 832 N N . PRO A 1 107 ? -0.411 0.015 17.203 1.00 80.06 107 PRO A N 1
ATOM 833 C CA . PRO A 1 107 ? -0.643 -0.108 18.632 1.00 80.06 107 PRO A CA 1
ATOM 834 C C . PRO A 1 107 ? -2.143 -0.126 18.941 1.00 80.06 107 PRO A C 1
ATOM 836 O O . PRO A 1 107 ? -2.894 0.768 18.542 1.00 80.06 107 PRO A O 1
ATOM 839 N N . ILE A 1 108 ? -2.570 -1.145 19.683 1.00 80.62 108 ILE A N 1
ATOM 840 C CA . ILE A 1 108 ? -3.943 -1.305 20.159 1.00 80.62 108 ILE A CA 1
ATOM 841 C C . ILE A 1 108 ? -3.939 -1.803 21.603 1.00 80.62 108 ILE A C 1
ATOM 843 O O . ILE A 1 108 ? -3.213 -2.731 21.962 1.00 80.62 108 ILE A O 1
ATOM 847 N N . GLU A 1 109 ? -4.756 -1.171 22.441 1.00 74.19 109 GLU A N 1
ATOM 848 C CA . GLU A 1 109 ? -4.894 -1.548 23.842 1.00 74.19 109 GLU A CA 1
ATOM 849 C C . GLU A 1 109 ? -6.056 -2.520 24.037 1.00 74.19 109 GLU A C 1
ATOM 851 O O . GLU A 1 109 ? -7.140 -2.336 23.488 1.00 74.19 109 GLU A O 1
ATOM 856 N N . ALA A 1 110 ? -5.851 -3.546 24.858 1.00 69.75 110 ALA A N 1
ATOM 857 C CA . ALA A 1 110 ? -6.912 -4.453 25.278 1.00 69.75 110 ALA A CA 1
ATOM 858 C C . ALA A 1 110 ? -7.358 -4.140 26.706 1.00 69.75 110 ALA A C 1
ATOM 860 O O . ALA A 1 110 ? -6.561 -3.743 27.564 1.00 69.75 110 ALA A O 1
ATOM 861 N N . THR A 1 111 ? -8.635 -4.359 27.002 1.00 64.12 111 THR A N 1
ATOM 862 C CA . THR A 1 111 ? -9.102 -4.369 28.384 1.00 64.12 111 THR A CA 1
ATOM 863 C C . THR A 1 111 ? -8.718 -5.699 29.017 1.00 64.12 111 THR A C 1
ATOM 865 O O . THR A 1 111 ? -9.248 -6.736 28.635 1.00 64.12 111 THR A O 1
ATOM 868 N N . LYS A 1 112 ? -7.858 -5.665 30.042 1.00 63.56 112 LYS A N 1
ATOM 869 C CA . LYS A 1 112 ? -7.555 -6.853 30.854 1.00 63.56 112 LYS A CA 1
ATOM 870 C C . LYS A 1 112 ? -8.845 -7.466 31.397 1.00 63.56 112 LYS A C 1
ATOM 872 O O . LYS A 1 112 ? -9.683 -6.758 31.975 1.00 63.56 112 LYS A O 1
ATOM 877 N N . THR A 1 113 ? -8.985 -8.774 31.252 1.00 63.03 113 THR A N 1
ATOM 878 C CA . THR A 1 113 ? -10.131 -9.524 31.774 1.00 63.03 113 THR A CA 1
ATOM 879 C C . THR A 1 113 ? -10.204 -9.447 33.289 1.00 63.03 113 THR A C 1
ATOM 881 O O . THR A 1 113 ? -9.213 -9.220 33.982 1.00 63.03 113 THR A O 1
ATOM 884 N N . THR A 1 114 ? -11.401 -9.667 33.831 1.00 59.44 114 THR A N 1
ATOM 885 C CA . THR A 1 114 ? -11.622 -9.752 35.280 1.00 59.44 114 THR A CA 1
A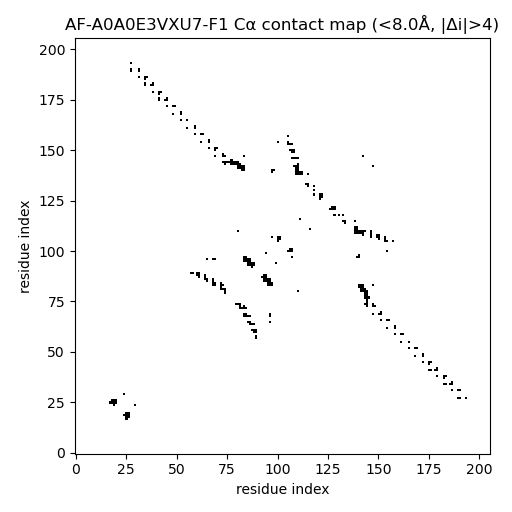TOM 886 C C . THR A 1 114 ? -10.701 -10.789 35.929 1.00 59.44 114 THR A C 1
ATOM 888 O O . THR A 1 114 ? -10.161 -10.530 37.001 1.00 59.44 114 THR A O 1
ATOM 891 N N . LEU A 1 115 ? -10.457 -11.914 35.248 1.00 60.47 115 LEU A N 1
ATOM 892 C CA . LEU A 1 115 ? -9.541 -12.965 35.695 1.00 60.47 115 LEU A CA 1
ATOM 893 C C . LEU A 1 115 ? -8.081 -12.494 35.711 1.00 60.47 115 LEU A C 1
ATOM 895 O O . LEU A 1 115 ? -7.399 -12.714 36.706 1.00 60.47 115 LEU A O 1
ATOM 899 N N . GLU A 1 116 ? -7.612 -11.779 34.686 1.00 64.06 116 GLU A N 1
ATOM 900 C CA . GLU A 1 116 ? -6.263 -11.187 34.678 1.00 64.06 116 GLU A CA 1
ATOM 901 C C . GLU A 1 116 ? -6.087 -10.131 35.775 1.00 64.06 116 GLU A C 1
ATOM 903 O O . GLU A 1 116 ? -5.077 -10.129 36.476 1.00 64.06 116 GLU A O 1
ATOM 908 N N . LYS A 1 117 ? -7.087 -9.267 35.984 1.00 68.81 117 LYS A N 1
ATOM 909 C CA . LYS A 1 117 ? -7.065 -8.257 37.057 1.00 68.81 117 LYS A CA 1
ATOM 910 C C . LYS A 1 117 ? -7.012 -8.901 38.445 1.00 68.81 117 LYS A C 1
ATOM 912 O O . LYS A 1 117 ? -6.265 -8.442 39.308 1.00 68.81 117 LYS A O 1
ATOM 917 N N . LEU A 1 118 ? -7.784 -9.969 38.655 1.00 66.94 118 LEU A N 1
ATOM 918 C CA . LEU A 1 118 ? -7.746 -10.772 39.880 1.00 66.94 118 LEU A CA 1
ATOM 919 C C . LEU A 1 118 ? -6.375 -11.428 40.060 1.00 66.94 118 LEU A C 1
ATOM 921 O O . LEU A 1 118 ? -5.802 -11.351 41.143 1.00 66.94 118 LEU A O 1
ATOM 925 N N . ASN A 1 119 ? -5.820 -12.008 38.998 1.00 69.75 119 ASN A N 1
ATOM 926 C CA . ASN A 1 119 ? -4.520 -12.668 39.015 1.00 69.75 119 ASN A CA 1
ATOM 927 C C . ASN A 1 119 ? -3.379 -11.701 39.389 1.00 69.75 119 ASN A C 1
ATOM 929 O O . ASN A 1 119 ? -2.568 -12.005 40.260 1.00 69.75 119 ASN A O 1
ATOM 933 N N . GLU A 1 120 ? -3.364 -10.493 38.815 1.00 71.44 120 GLU A N 1
ATOM 934 C CA . GLU A 1 120 ? -2.413 -9.432 39.187 1.00 71.44 120 GLU A CA 1
ATOM 935 C C . GLU A 1 120 ? -2.569 -8.989 40.644 1.00 71.44 120 GLU A C 1
ATOM 937 O O . GLU A 1 120 ? -1.590 -8.684 41.325 1.00 71.44 120 GLU A O 1
ATOM 942 N N . HIS A 1 121 ? -3.801 -8.952 41.140 1.00 74.50 121 HIS A N 1
ATOM 943 C CA . HIS A 1 121 ? -4.081 -8.597 42.521 1.00 74.50 121 HIS A CA 1
ATOM 944 C C . HIS A 1 121 ? -3.580 -9.665 43.514 1.00 74.50 121 HIS A C 1
ATOM 946 O O . HIS A 1 121 ? -3.072 -9.306 44.577 1.00 74.50 121 HIS A O 1
ATOM 952 N N . PHE A 1 122 ? -3.641 -10.956 43.165 1.00 72.31 122 PHE A N 1
ATOM 953 C CA . PHE A 1 122 ? -2.999 -12.026 43.945 1.00 72.31 122 PHE A CA 1
ATOM 954 C C . PHE A 1 122 ? -1.469 -11.962 43.860 1.00 72.31 122 PHE A C 1
ATOM 956 O O . PHE A 1 122 ? -0.804 -12.033 44.896 1.00 72.31 122 PHE A O 1
ATOM 963 N N . ALA A 1 123 ? -0.915 -11.720 42.668 1.00 74.81 123 ALA A N 1
ATOM 964 C CA . ALA A 1 123 ? 0.527 -11.582 42.462 1.00 74.81 123 ALA A CA 1
ATOM 965 C C . ALA A 1 123 ? 1.129 -10.423 43.279 1.00 74.81 123 ALA A C 1
ATOM 967 O O . ALA A 1 123 ? 2.150 -10.594 43.942 1.00 74.81 123 ALA A O 1
ATOM 968 N N . LYS A 1 124 ? 0.459 -9.263 43.323 1.00 77.25 124 LYS A N 1
ATOM 969 C CA . LYS A 1 124 ? 0.873 -8.110 44.148 1.00 77.25 124 LYS A CA 1
ATOM 970 C C . LYS A 1 124 ? 0.815 -8.377 45.654 1.00 77.25 124 LYS A C 1
ATOM 972 O O . LYS A 1 124 ? 1.492 -7.693 46.413 1.00 77.25 124 LYS A O 1
ATOM 977 N N . ARG A 1 125 ? 0.017 -9.355 46.090 1.00 76.69 125 ARG A N 1
ATOM 978 C CA . ARG A 1 125 ? -0.085 -9.787 47.494 1.00 76.69 125 ARG A CA 1
ATOM 979 C C . ARG A 1 125 ? 0.867 -10.941 47.836 1.00 76.69 125 ARG A C 1
ATOM 981 O O . ARG A 1 125 ? 0.784 -11.469 48.939 1.00 76.69 125 ARG A O 1
ATOM 988 N N . GLY A 1 126 ? 1.739 -11.351 46.909 1.00 70.69 126 GLY A N 1
ATOM 989 C CA . GLY A 1 126 ? 2.661 -12.477 47.102 1.00 70.69 126 GLY A CA 1
ATOM 990 C C . GLY A 1 126 ? 1.967 -13.839 47.209 1.00 70.69 126 GLY A C 1
ATOM 991 O O . GLY A 1 126 ? 2.582 -14.810 47.642 1.00 70.69 126 GLY A O 1
ATOM 992 N N . ALA A 1 127 ? 0.687 -13.923 46.838 1.00 72.88 127 ALA A N 1
ATOM 993 C CA . ALA A 1 127 ? -0.094 -15.148 46.916 1.00 72.88 127 ALA A CA 1
ATOM 994 C C . ALA A 1 127 ? -0.006 -15.919 45.595 1.00 72.88 127 ALA A C 1
ATOM 996 O O . ALA A 1 127 ? -0.132 -15.340 44.515 1.00 72.88 127 ALA A O 1
ATOM 997 N N . ARG A 1 128 ? 0.165 -17.245 45.677 1.00 63.84 128 ARG A N 1
ATOM 998 C CA . ARG A 1 128 ? 0.047 -18.121 44.508 1.00 63.84 128 ARG A CA 1
ATOM 999 C C . ARG A 1 128 ? -1.401 -18.083 44.033 1.00 63.84 128 ARG A C 1
ATOM 1001 O O . ARG A 1 128 ? -2.311 -18.375 44.807 1.00 63.84 128 ARG A O 1
ATOM 1008 N N . SER A 1 129 ? -1.605 -17.692 42.784 1.00 59.84 129 SER A N 1
ATOM 1009 C CA . SER A 1 129 ? -2.937 -17.508 42.226 1.00 59.84 129 SER A CA 1
ATOM 1010 C C . SER A 1 129 ? -3.757 -18.801 42.291 1.00 59.84 129 SER A C 1
ATOM 1012 O O . SER A 1 129 ? -3.285 -19.834 41.815 1.00 59.84 129 SER A O 1
ATOM 1014 N N . PRO A 1 130 ? -4.972 -18.766 42.867 1.00 68.25 130 PRO A N 1
ATOM 1015 C CA . PRO A 1 130 ? -5.820 -19.951 43.014 1.00 68.25 130 PRO A CA 1
ATOM 1016 C C . PRO A 1 130 ? -6.563 -20.321 41.724 1.00 68.25 130 PRO A C 1
ATOM 1018 O O . PRO A 1 130 ? -7.213 -21.361 41.663 1.00 68.25 130 PRO A O 1
ATOM 1021 N N . PHE A 1 131 ? -6.474 -19.477 40.695 1.00 65.00 131 PHE A N 1
ATOM 1022 C CA . PHE A 1 131 ? -7.109 -19.690 39.404 1.00 65.00 131 PHE A CA 1
ATOM 1023 C C . PHE A 1 131 ? -6.053 -20.070 38.364 1.00 65.00 131 PHE A C 1
ATOM 1025 O O . PHE A 1 131 ? -4.967 -19.478 38.375 1.00 65.00 131 PHE A O 1
ATOM 1032 N N . PRO A 1 132 ? -6.344 -21.034 37.471 1.00 61.41 132 PRO A N 1
ATOM 1033 C CA . PRO A 1 132 ? -5.471 -21.314 36.341 1.00 61.41 132 PRO A CA 1
ATOM 1034 C C . PRO A 1 132 ? -5.259 -20.018 35.554 1.00 61.41 132 PRO A C 1
ATOM 1036 O O . PRO A 1 132 ? -6.193 -19.233 35.376 1.00 61.41 132 PRO A O 1
ATOM 1039 N N . SER A 1 133 ? -4.012 -19.773 35.140 1.00 56.38 133 SER A N 1
ATOM 1040 C CA . SER A 1 133 ? -3.686 -18.636 34.277 1.00 56.38 133 SER A CA 1
ATOM 1041 C C . SER A 1 133 ? -4.648 -18.670 33.089 1.00 56.38 133 SER A C 1
ATOM 1043 O O . SER A 1 133 ? -4.778 -19.751 32.509 1.00 56.38 133 SER A O 1
ATOM 1045 N N . PRO A 1 134 ? -5.348 -17.566 32.764 1.00 52.28 134 PRO A N 1
ATOM 1046 C CA . PRO A 1 134 ? -6.335 -17.578 31.699 1.00 52.28 134 PRO A CA 1
ATOM 1047 C C . PRO A 1 134 ? -5.662 -18.113 30.441 1.00 52.28 134 PRO A C 1
ATOM 1049 O O . PRO A 1 134 ? -4.632 -17.601 29.992 1.00 52.28 134 PRO A O 1
ATOM 1052 N N . ASP A 1 135 ? -6.217 -19.206 29.938 1.00 46.69 135 ASP A N 1
ATOM 1053 C CA . ASP A 1 135 ? -5.950 -19.707 28.612 1.00 46.69 135 ASP A CA 1
ATOM 1054 C C . ASP A 1 135 ? -6.098 -18.543 27.632 1.00 46.69 135 ASP A C 1
ATOM 1056 O O . ASP A 1 135 ? -6.954 -17.663 27.743 1.00 46.69 135 ASP A O 1
ATOM 1060 N N . THR A 1 136 ? -5.149 -18.480 26.717 1.00 47.59 136 THR A N 1
ATOM 1061 C CA . THR A 1 136 ? -4.679 -17.277 26.032 1.00 47.59 136 THR A CA 1
ATOM 1062 C C . THR A 1 136 ? -5.664 -16.731 24.985 1.00 47.59 136 THR A C 1
ATOM 1064 O O . THR A 1 136 ? -5.235 -16.112 24.017 1.00 47.59 136 THR A O 1
ATOM 1067 N N . GLN A 1 137 ? -6.973 -16.979 25.110 1.00 47.56 137 GLN A N 1
ATOM 1068 C CA . GLN A 1 137 ? -7.894 -16.912 23.971 1.00 47.56 137 GLN A CA 1
ATOM 1069 C C . GLN A 1 137 ? -9.103 -15.983 24.064 1.00 47.56 137 GLN A C 1
ATOM 1071 O O . GLN A 1 137 ? -9.781 -15.834 23.052 1.00 47.56 137 GLN A O 1
ATOM 1076 N N . THR A 1 138 ? -9.352 -15.252 25.156 1.00 45.34 138 THR A N 1
ATOM 1077 C CA . THR A 1 138 ? -10.513 -14.322 25.135 1.00 45.34 138 THR A CA 1
ATOM 1078 C C . THR A 1 138 ? -10.296 -12.962 25.795 1.00 45.34 138 THR A C 1
ATOM 1080 O O . THR A 1 138 ? -11.174 -12.102 25.733 1.00 45.34 138 THR A O 1
ATOM 1083 N N . GLY A 1 139 ? -9.121 -12.712 26.384 1.00 46.34 139 GLY A N 1
ATOM 1084 C CA . GLY A 1 139 ? -8.883 -11.477 27.135 1.00 46.34 139 GLY A CA 1
ATOM 1085 C C . GLY A 1 139 ? -8.346 -10.273 26.371 1.00 46.34 139 GLY A C 1
ATOM 1086 O O . GLY A 1 139 ? -8.443 -9.155 26.860 1.00 46.34 139 GLY A O 1
ATOM 1087 N N . GLY A 1 140 ? -7.847 -10.468 25.151 1.00 57.81 140 GLY A N 1
ATOM 1088 C CA . GLY A 1 140 ? -7.251 -9.389 24.356 1.00 57.81 140 GLY A CA 1
ATOM 1089 C C . GLY A 1 140 ? -8.210 -8.667 23.406 1.00 57.81 140 GLY A C 1
ATOM 1090 O O . GLY A 1 140 ? -7.877 -7.617 2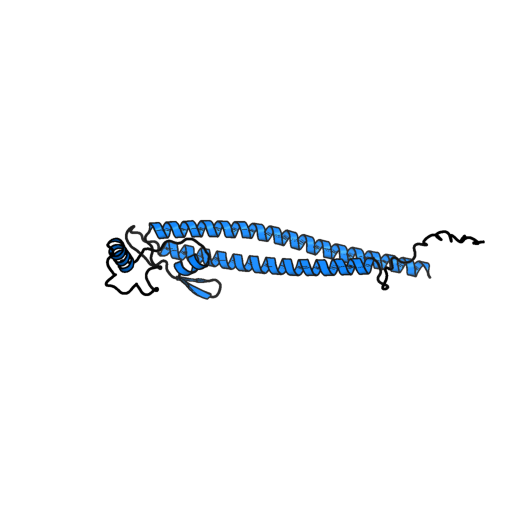2.882 1.00 57.81 140 GLY A O 1
ATOM 1091 N N . LYS A 1 141 ? -9.397 -9.220 23.139 1.00 70.94 141 LYS A N 1
ATOM 1092 C CA . LYS A 1 141 ? -10.217 -8.830 21.973 1.00 70.94 141 LYS A CA 1
ATOM 1093 C C . LYS A 1 141 ? -11.245 -7.737 22.252 1.00 70.94 141 LYS A C 1
ATOM 1095 O O . LYS A 1 141 ? -11.966 -7.322 21.348 1.00 70.94 141 LYS A O 1
ATOM 1100 N N . ARG A 1 142 ? -11.313 -7.268 23.500 1.00 79.69 142 ARG A N 1
ATOM 1101 C CA . ARG A 1 142 ? -12.313 -6.303 23.958 1.00 79.69 142 ARG A CA 1
ATOM 1102 C C . ARG A 1 142 ? -11.655 -5.013 24.421 1.00 79.69 142 ARG A C 1
ATOM 1104 O O . ARG A 1 142 ? -10.625 -5.051 25.090 1.00 79.69 142 ARG A O 1
ATOM 1111 N N . GLY A 1 143 ? -12.287 -3.895 24.096 1.00 79.88 143 GLY A N 1
ATOM 1112 C CA . GLY A 1 143 ? -11.859 -2.556 24.473 1.00 79.88 143 GLY A CA 1
ATOM 1113 C C . GLY A 1 143 ? -12.984 -1.751 25.110 1.00 79.88 143 GLY A C 1
ATOM 1114 O O . GLY A 1 143 ? -14.162 -1.947 24.801 1.00 79.88 143 GLY A O 1
ATOM 1115 N N . VAL A 1 144 ? -12.624 -0.830 25.997 1.00 84.25 144 VAL A N 1
ATOM 1116 C CA . VAL A 1 144 ? -13.512 0.262 26.429 1.00 84.25 144 VAL A CA 1
ATOM 1117 C C . VAL A 1 144 ? -13.439 1.424 25.438 1.00 84.25 144 VAL A C 1
ATOM 1119 O O . VAL A 1 144 ? -12.553 1.463 24.584 1.00 84.25 144 VAL A O 1
ATOM 1122 N N . GLN A 1 145 ? -14.346 2.393 25.549 1.00 84.12 145 GLN A N 1
ATOM 1123 C CA . GLN A 1 145 ? -14.453 3.508 24.603 1.00 84.12 145 GLN A CA 1
ATOM 1124 C C . GLN A 1 145 ? -13.124 4.248 24.365 1.00 84.12 145 GLN A C 1
ATOM 1126 O O . GLN A 1 145 ? -12.768 4.485 23.214 1.00 84.12 145 GLN A O 1
ATOM 1131 N N . SER A 1 146 ? -12.351 4.536 25.418 1.00 83.81 146 SER A N 1
ATOM 1132 C CA . SER A 1 146 ? -11.045 5.202 2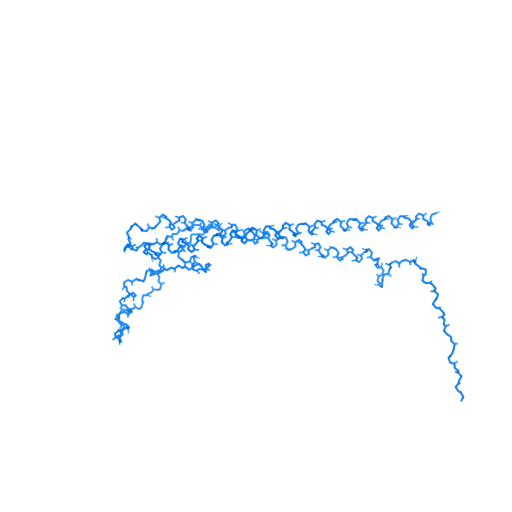5.287 1.00 83.81 146 SER A CA 1
ATOM 1133 C C . SER A 1 146 ? -10.030 4.386 24.480 1.00 83.81 146 SER A C 1
ATOM 1135 O O . SER A 1 146 ? -9.243 4.953 23.726 1.00 83.81 146 SER A O 1
ATOM 1137 N N . GLN A 1 147 ? -10.073 3.057 24.588 1.00 85.19 147 GLN A N 1
ATOM 1138 C CA . GLN A 1 147 ? -9.192 2.157 23.843 1.00 85.19 147 GLN A CA 1
ATOM 1139 C C . GLN A 1 147 ? -9.617 2.044 22.377 1.00 85.19 147 GLN A C 1
ATOM 1141 O O . GLN A 1 147 ? -8.762 2.033 21.496 1.00 85.19 147 GLN A O 1
ATOM 1146 N N . PHE A 1 148 ? -10.927 2.048 22.101 1.00 88.94 148 PHE A N 1
ATOM 1147 C CA . PHE A 1 148 ? -11.444 2.182 20.737 1.00 88.94 148 PHE A CA 1
ATOM 1148 C C . PHE A 1 148 ? -11.033 3.513 20.107 1.00 88.94 148 PHE A C 1
ATOM 1150 O O . PHE A 1 148 ? -10.606 3.526 18.958 1.00 88.94 148 PHE A O 1
ATOM 1157 N N . ASP A 1 149 ? -11.118 4.620 20.846 1.00 89.12 149 ASP A N 1
ATOM 1158 C CA . ASP A 1 149 ? -10.719 5.939 20.348 1.00 89.12 149 ASP A CA 1
ATOM 1159 C C . ASP A 1 149 ? -9.214 6.005 20.061 1.00 89.12 149 ASP A C 1
ATOM 1161 O O . ASP A 1 149 ? -8.808 6.494 19.004 1.00 89.12 149 ASP A O 1
ATOM 1165 N N . ALA A 1 150 ? -8.388 5.439 20.945 1.00 88.81 150 ALA A N 1
ATOM 1166 C CA . ALA A 1 150 ? -6.956 5.286 20.713 1.00 88.81 150 ALA A CA 1
ATOM 1167 C C . ALA A 1 150 ? -6.672 4.419 19.475 1.00 88.81 150 ALA A C 1
ATOM 1169 O O . ALA A 1 150 ? -5.927 4.841 18.593 1.00 88.81 150 ALA A O 1
ATOM 1170 N N . ALA A 1 151 ? -7.316 3.254 19.354 1.00 88.88 151 ALA A N 1
ATOM 1171 C CA . ALA A 1 151 ? -7.166 2.362 18.204 1.00 88.88 151 ALA A CA 1
ATOM 1172 C C . ALA A 1 151 ? -7.589 3.035 16.889 1.00 88.88 151 ALA A C 1
ATOM 1174 O O . ALA A 1 151 ? -6.882 2.937 15.889 1.00 88.88 151 ALA A O 1
ATOM 1175 N N . ILE A 1 152 ? -8.706 3.768 16.891 1.00 92.44 152 ILE A N 1
ATOM 1176 C CA . ILE A 1 152 ? -9.187 4.545 15.743 1.00 92.44 152 ILE A CA 1
ATOM 1177 C C . ILE A 1 152 ? -8.158 5.605 15.340 1.00 92.44 152 ILE A C 1
ATOM 1179 O O . ILE A 1 152 ? -7.889 5.763 14.150 1.00 92.44 152 ILE A O 1
ATOM 1183 N N . ASN A 1 153 ? -7.585 6.333 16.299 1.00 93.81 153 ASN A N 1
ATOM 1184 C CA . ASN A 1 153 ? -6.590 7.367 16.015 1.00 93.81 153 ASN A CA 1
ATOM 1185 C C . ASN A 1 153 ? -5.270 6.771 15.509 1.00 93.81 153 ASN A C 1
ATOM 1187 O O . ASN A 1 153 ? -4.730 7.264 14.522 1.00 93.81 153 ASN A O 1
ATOM 1191 N N . ASN A 1 154 ? -4.801 5.676 16.108 1.00 91.75 154 ASN A N 1
ATOM 1192 C CA . ASN A 1 154 ? -3.601 4.966 15.659 1.00 91.75 154 ASN A CA 1
ATOM 1193 C C . ASN A 1 154 ? -3.783 4.399 14.246 1.00 91.75 154 ASN A C 1
ATOM 1195 O O . ASN A 1 154 ? -2.888 4.511 13.410 1.00 91.75 154 ASN A O 1
ATOM 1199 N N . LEU A 1 155 ? -4.960 3.839 13.949 1.00 93.00 155 LEU A N 1
ATOM 1200 C CA . LEU A 1 155 ? -5.277 3.322 12.622 1.00 93.00 155 LEU A CA 1
ATOM 1201 C C . LEU A 1 155 ? -5.358 4.440 11.579 1.00 93.00 155 LEU A C 1
ATOM 1203 O O . LEU A 1 155 ? -4.837 4.271 10.484 1.00 93.00 155 LEU A O 1
ATOM 1207 N N . LYS A 1 156 ? -5.952 5.594 11.914 1.00 94.12 156 LYS A N 1
ATOM 1208 C CA . LYS A 1 156 ? -5.947 6.778 11.037 1.00 94.12 156 LYS A CA 1
ATOM 1209 C C . LYS A 1 156 ? -4.530 7.268 10.749 1.00 94.12 156 LYS A C 1
ATOM 1211 O O . LYS A 1 156 ? -4.190 7.429 9.588 1.00 94.12 156 LYS A O 1
ATOM 1216 N N . ALA A 1 157 ? -3.698 7.423 11.778 1.00 93.12 157 ALA A N 1
ATOM 1217 C CA . ALA A 1 157 ? -2.307 7.835 11.600 1.00 93.12 157 ALA A CA 1
ATOM 1218 C C . ALA A 1 157 ? -1.539 6.858 10.695 1.00 93.12 157 ALA A C 1
ATOM 1220 O O . ALA A 1 157 ? -0.763 7.269 9.836 1.00 93.12 157 ALA A O 1
ATOM 1221 N N . SER A 1 158 ? -1.799 5.557 10.848 1.00 91.69 158 SER A N 1
ATOM 1222 C CA . SER A 1 158 ? -1.216 4.533 9.987 1.00 91.69 158 SER A CA 1
ATOM 1223 C C . SER A 1 158 ? -1.737 4.621 8.542 1.00 91.69 158 SER A C 1
ATOM 1225 O O . SER A 1 158 ? -0.944 4.481 7.615 1.00 91.69 158 SER A O 1
ATOM 1227 N N . ILE A 1 159 ? -3.033 4.900 8.329 1.00 93.50 159 ILE A N 1
ATOM 1228 C CA . ILE A 1 159 ? -3.618 5.141 6.994 1.00 93.50 159 ILE A CA 1
ATOM 1229 C C . ILE A 1 159 ? -2.954 6.351 6.330 1.00 93.50 159 ILE A C 1
ATOM 1231 O O . ILE A 1 159 ? -2.566 6.273 5.167 1.00 93.50 159 ILE A O 1
ATOM 1235 N N . ASP A 1 160 ? -2.799 7.452 7.062 1.00 93.81 160 ASP A N 1
ATOM 1236 C CA . ASP A 1 160 ? -2.192 8.680 6.545 1.00 93.81 160 ASP A CA 1
ATOM 1237 C C . ASP A 1 160 ? -0.718 8.456 6.163 1.00 93.81 160 ASP A C 1
ATOM 1239 O O . ASP A 1 160 ? -0.266 8.916 5.109 1.00 93.81 160 ASP A O 1
ATOM 1243 N N . GLY A 1 161 ? 0.013 7.676 6.968 1.00 91.44 161 GLY A N 1
ATOM 1244 C CA . GLY A 1 161 ? 1.366 7.222 6.646 1.00 91.44 161 GLY A CA 1
ATOM 1245 C C . GLY A 1 161 ? 1.407 6.387 5.364 1.00 91.44 161 GLY A C 1
ATOM 1246 O O . GLY A 1 161 ? 2.131 6.728 4.432 1.00 91.44 161 GLY A O 1
ATOM 1247 N N . ALA A 1 162 ? 0.570 5.352 5.268 1.00 90.38 162 ALA A N 1
ATOM 1248 C CA . ALA A 1 162 ? 0.504 4.482 4.093 1.00 90.38 162 ALA A CA 1
ATOM 1249 C C . ALA A 1 162 ? 0.106 5.236 2.807 1.00 90.38 162 ALA A C 1
ATOM 1251 O O . ALA A 1 162 ? 0.637 4.942 1.735 1.00 90.38 162 ALA A O 1
ATOM 1252 N N . ASN A 1 163 ? -0.780 6.232 2.904 1.00 91.25 163 ASN A N 1
ATOM 1253 C CA . ASN A 1 163 ? -1.125 7.115 1.786 1.00 91.25 163 ASN A CA 1
ATOM 1254 C C . ASN A 1 163 ? 0.079 7.955 1.340 1.00 91.25 163 ASN A C 1
ATOM 1256 O O . ASN A 1 163 ? 0.407 7.964 0.154 1.00 91.25 163 ASN A O 1
ATOM 1260 N N . SER A 1 164 ? 0.769 8.600 2.285 1.00 91.31 164 SER A N 1
ATOM 1261 C CA . SER A 1 164 ? 1.947 9.435 1.998 1.00 91.31 164 SER A CA 1
ATOM 1262 C C . SER A 1 164 ? 3.062 8.623 1.334 1.00 91.31 164 SER A C 1
ATOM 1264 O O . SER A 1 164 ? 3.671 9.037 0.347 1.00 91.31 164 SER A O 1
ATOM 1266 N N . GLU A 1 165 ? 3.313 7.415 1.837 1.00 87.50 165 GLU A N 1
ATOM 1267 C CA . GLU A 1 165 ? 4.281 6.511 1.226 1.00 87.50 165 GLU A CA 1
ATOM 1268 C C . GLU A 1 165 ? 3.823 6.028 -0.161 1.00 87.50 165 GLU A C 1
ATOM 1270 O O . GLU A 1 165 ? 4.658 5.818 -1.041 1.00 87.50 165 GLU A O 1
ATOM 1275 N N . GLY A 1 166 ? 2.516 5.846 -0.376 1.00 86.94 166 GLY A N 1
ATOM 1276 C CA . GLY A 1 166 ? 1.933 5.503 -1.675 1.00 86.94 166 GLY A CA 1
ATOM 1277 C C . GLY A 1 166 ? 2.131 6.596 -2.730 1.00 86.94 166 GLY A C 1
ATOM 1278 O O . GLY A 1 166 ? 2.485 6.290 -3.870 1.00 86.94 166 GLY A O 1
ATOM 1279 N N . GLU A 1 167 ? 1.985 7.866 -2.352 1.00 89.19 167 GLU A N 1
ATOM 1280 C CA . GLU A 1 167 ? 2.296 9.007 -3.224 1.00 89.19 167 GLU A CA 1
ATOM 1281 C C . GLU A 1 167 ? 3.779 9.014 -3.621 1.00 89.19 167 GLU A C 1
ATOM 1283 O O . GLU A 1 167 ? 4.114 9.145 -4.801 1.00 89.19 167 GLU A O 1
ATOM 1288 N N . MET A 1 168 ? 4.676 8.765 -2.662 1.00 89.50 168 MET A N 1
ATOM 1289 C CA . MET A 1 168 ? 6.113 8.643 -2.928 1.00 89.50 168 MET A CA 1
ATOM 1290 C C . MET A 1 168 ? 6.440 7.469 -3.859 1.00 89.50 168 MET A C 1
ATOM 1292 O O . MET A 1 168 ? 7.257 7.613 -4.773 1.00 89.50 168 MET A O 1
ATOM 1296 N N . ALA A 1 169 ? 5.790 6.318 -3.667 1.00 87.94 169 ALA A N 1
ATOM 1297 C CA . ALA A 1 169 ? 5.954 5.156 -4.538 1.00 87.94 169 ALA A CA 1
ATOM 1298 C C . ALA A 1 169 ? 5.499 5.457 -5.976 1.00 87.94 169 ALA A C 1
ATOM 1300 O O . ALA A 1 169 ? 6.171 5.066 -6.931 1.00 87.94 169 ALA A O 1
ATOM 1301 N N . MET A 1 170 ? 4.416 6.222 -6.147 1.00 91.56 170 MET A N 1
ATOM 1302 C CA . MET A 1 170 ? 3.953 6.654 -7.466 1.00 91.56 170 MET A CA 1
ATOM 1303 C C . MET A 1 170 ? 4.960 7.584 -8.151 1.00 91.56 170 MET A C 1
ATOM 1305 O O . MET A 1 170 ? 5.264 7.389 -9.329 1.00 91.56 170 MET A O 1
ATOM 1309 N N . ILE A 1 171 ? 5.520 8.554 -7.423 1.00 91.19 171 ILE A N 1
ATOM 1310 C CA . ILE A 1 171 ? 6.583 9.432 -7.940 1.00 91.19 171 ILE A CA 1
ATOM 1311 C C . ILE A 1 171 ? 7.797 8.594 -8.362 1.00 91.19 171 ILE A C 1
ATOM 1313 O O . ILE A 1 171 ? 8.365 8.803 -9.438 1.00 91.19 171 ILE A O 1
ATOM 1317 N N . HIS A 1 172 ? 8.179 7.609 -7.547 1.00 90.88 172 HIS A N 1
ATOM 1318 C CA . HIS A 1 172 ? 9.278 6.705 -7.869 1.00 90.88 172 HIS A CA 1
ATOM 1319 C C . HIS A 1 172 ? 9.006 5.899 -9.147 1.00 90.88 172 HIS A C 1
ATOM 1321 O O . HIS A 1 172 ? 9.860 5.856 -10.036 1.00 90.88 172 HIS A O 1
ATOM 1327 N N . LEU A 1 173 ? 7.807 5.323 -9.278 1.00 92.50 173 LEU A N 1
ATOM 1328 C CA . LEU A 1 173 ? 7.383 4.571 -10.458 1.00 92.50 173 LEU A CA 1
ATOM 1329 C C . LEU A 1 173 ? 7.397 5.441 -11.722 1.00 92.50 173 LEU A C 1
ATOM 1331 O O . LEU A 1 173 ? 7.929 5.020 -12.748 1.00 92.50 173 LEU A O 1
ATOM 1335 N N . GLN A 1 174 ? 6.878 6.669 -11.651 1.00 92.19 174 GLN A N 1
ATOM 1336 C CA . GLN A 1 174 ? 6.932 7.625 -12.764 1.00 92.19 174 GLN A CA 1
ATOM 1337 C C . GLN A 1 174 ? 8.381 7.929 -13.172 1.00 92.19 174 GLN A C 1
ATOM 1339 O O . GLN A 1 174 ? 8.703 7.948 -14.361 1.00 92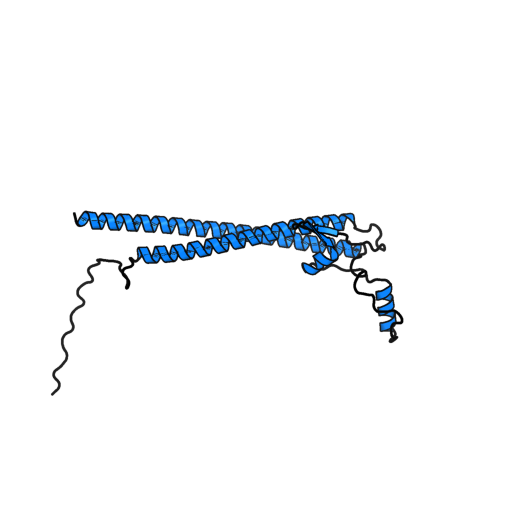.19 174 GLN A O 1
ATOM 1344 N N . GLY A 1 175 ? 9.279 8.089 -12.195 1.00 94.25 175 GLY A N 1
ATOM 1345 C CA . GLY A 1 175 ? 10.708 8.272 -12.444 1.00 94.25 175 GLY A CA 1
ATOM 1346 C C . GLY A 1 175 ? 11.374 7.058 -13.104 1.00 94.25 175 GLY A C 1
ATOM 1347 O O . GLY A 1 175 ? 12.198 7.223 -14.005 1.00 94.25 175 GLY A O 1
ATOM 1348 N N . LEU A 1 176 ? 11.020 5.837 -12.691 1.00 93.56 176 LEU A N 1
ATOM 1349 C CA . LEU A 1 176 ? 11.514 4.605 -13.315 1.00 93.56 176 LEU A CA 1
ATOM 1350 C C . LEU A 1 176 ? 11.005 4.448 -14.751 1.00 93.56 176 LEU A C 1
ATOM 1352 O O . LEU A 1 176 ? 11.794 4.124 -15.635 1.00 93.56 176 LEU A O 1
ATOM 1356 N N . LEU A 1 177 ? 9.724 4.732 -14.997 1.00 93.12 177 LEU A N 1
ATOM 1357 C CA . LEU A 1 177 ? 9.133 4.707 -16.337 1.00 93.12 177 LEU A CA 1
ATOM 1358 C C . LEU A 1 177 ? 9.819 5.706 -17.276 1.00 93.12 177 LEU A C 1
ATOM 1360 O O . LEU A 1 177 ? 10.127 5.357 -18.415 1.00 93.12 177 LEU A O 1
ATOM 1364 N N . GLY A 1 178 ? 10.124 6.911 -16.786 1.00 94.81 178 GLY A N 1
ATOM 1365 C CA . GLY A 1 178 ? 10.922 7.890 -17.526 1.00 94.81 178 GLY A CA 1
ATOM 1366 C C . GLY A 1 178 ? 12.285 7.323 -17.932 1.00 94.81 178 GLY A C 1
ATOM 1367 O O . GLY A 1 178 ? 12.603 7.263 -19.117 1.00 94.81 178 GLY A O 1
ATOM 1368 N N . LYS A 1 179 ? 13.047 6.790 -16.968 1.00 94.06 179 LYS A N 1
ATOM 1369 C CA . LYS A 1 179 ? 14.372 6.193 -17.227 1.00 94.06 179 LYS A CA 1
ATOM 1370 C C . LYS A 1 179 ? 14.315 4.997 -18.179 1.00 94.06 179 LYS A C 1
ATOM 1372 O O . LYS A 1 179 ? 15.200 4.836 -19.017 1.00 94.06 179 LYS A O 1
ATOM 1377 N N . HIS A 1 180 ? 13.297 4.153 -18.051 1.00 93.19 180 HIS A N 1
ATOM 1378 C CA . HIS A 1 180 ? 13.076 3.017 -18.939 1.00 93.19 180 HIS A CA 1
ATOM 1379 C C . HIS A 1 180 ? 12.840 3.481 -20.385 1.00 93.19 180 HIS A C 1
ATOM 1381 O O . HIS A 1 180 ? 13.457 2.953 -21.314 1.00 93.19 180 HIS A O 1
ATOM 1387 N N . ASN A 1 181 ? 12.015 4.514 -20.575 1.00 93.38 181 ASN A N 1
ATOM 1388 C CA . ASN A 1 181 ? 11.760 5.101 -21.890 1.00 93.38 181 ASN A CA 1
ATOM 1389 C C . ASN A 1 181 ? 13.008 5.781 -22.474 1.00 93.38 181 ASN A C 1
ATOM 1391 O O . ASN A 1 181 ? 13.295 5.604 -23.659 1.00 93.38 181 ASN A O 1
ATOM 1395 N N . ASP A 1 182 ? 13.794 6.482 -21.653 1.00 93.12 182 ASP A N 1
ATOM 1396 C CA . ASP A 1 182 ? 15.055 7.103 -22.080 1.00 93.12 182 ASP A CA 1
ATOM 1397 C C . ASP A 1 182 ? 16.056 6.058 -22.589 1.00 93.12 182 ASP A C 1
ATOM 1399 O O . ASP A 1 182 ? 16.679 6.236 -23.638 1.00 93.12 182 ASP A O 1
ATOM 1403 N N . VAL A 1 183 ? 16.192 4.934 -21.878 1.00 92.56 183 VAL A N 1
ATOM 140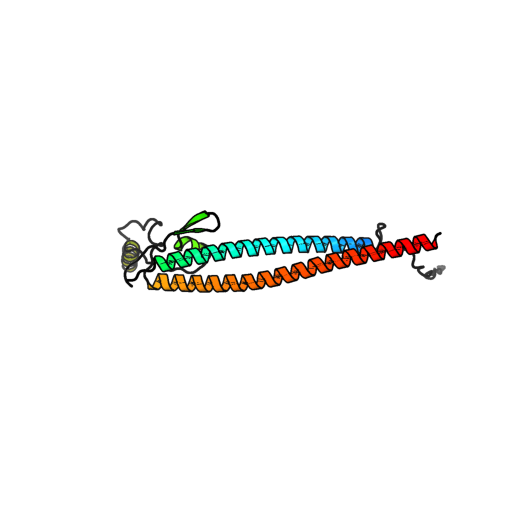4 C CA . VAL A 1 183 ? 17.066 3.827 -22.296 1.00 92.56 183 VAL A CA 1
ATOM 1405 C C . VAL A 1 183 ? 16.584 3.217 -23.613 1.00 92.56 183 VAL A C 1
ATOM 1407 O O . VAL A 1 183 ? 17.402 2.988 -24.505 1.00 92.56 183 VAL A O 1
ATOM 1410 N N . ALA A 1 184 ? 15.273 3.025 -23.791 1.00 90.69 184 ALA A N 1
ATOM 1411 C CA . ALA A 1 184 ? 14.708 2.544 -25.053 1.00 90.69 184 ALA A CA 1
ATOM 1412 C C . ALA A 1 184 ? 15.000 3.496 -26.228 1.00 90.69 184 ALA A C 1
ATOM 1414 O O . ALA A 1 184 ? 15.416 3.055 -27.305 1.00 90.69 184 ALA A O 1
ATOM 1415 N N . ALA A 1 185 ? 14.852 4.806 -26.014 1.00 92.25 185 ALA A N 1
ATOM 1416 C CA . ALA A 1 185 ? 15.163 5.819 -27.018 1.00 92.25 185 ALA A CA 1
ATOM 1417 C C . ALA A 1 185 ? 16.661 5.843 -27.367 1.00 92.25 185 ALA A C 1
ATOM 1419 O O . ALA A 1 185 ? 17.024 5.905 -28.544 1.00 92.25 185 ALA A O 1
ATOM 1420 N N . LEU A 1 186 ? 17.544 5.745 -26.367 1.00 91.12 186 LEU A N 1
ATOM 1421 C CA . LEU A 1 186 ? 18.993 5.671 -26.575 1.00 91.12 186 LEU A CA 1
ATOM 1422 C C . LEU A 1 186 ? 19.398 4.426 -27.371 1.00 91.12 186 LEU A C 1
ATOM 1424 O O . LEU A 1 186 ? 20.200 4.549 -28.296 1.00 91.12 186 LEU A O 1
ATOM 1428 N N . MET A 1 187 ? 18.816 3.258 -27.069 1.00 87.94 187 MET A N 1
ATOM 1429 C CA . MET A 1 187 ? 19.057 2.026 -27.833 1.00 87.94 187 MET A CA 1
ATOM 1430 C C . MET A 1 187 ? 18.675 2.194 -29.305 1.00 87.94 187 MET A C 1
ATOM 1432 O O . MET A 1 187 ? 19.482 1.899 -30.185 1.00 87.94 187 MET A O 1
ATOM 1436 N N . SER A 1 188 ? 17.478 2.721 -29.577 1.00 89.44 188 SER A N 1
ATOM 1437 C CA . SER A 1 188 ? 17.001 2.979 -30.943 1.00 89.44 188 SER A CA 1
ATOM 1438 C C . SER A 1 188 ? 17.919 3.947 -31.700 1.00 89.44 188 SER A C 1
ATOM 1440 O O . SER A 1 188 ? 18.364 3.664 -32.816 1.00 89.44 188 SER A O 1
ATOM 1442 N N . ASN A 1 189 ? 18.283 5.063 -31.062 1.00 90.44 189 ASN A N 1
ATOM 1443 C CA . ASN A 1 189 ? 19.171 6.067 -31.646 1.00 90.44 189 ASN A CA 1
ATOM 1444 C C . ASN A 1 189 ? 20.558 5.500 -31.968 1.00 90.44 189 ASN A C 1
ATOM 1446 O O . ASN A 1 189 ? 21.129 5.812 -33.016 1.00 90.44 189 ASN A O 1
ATOM 1450 N N . LEU A 1 190 ? 21.101 4.670 -31.078 1.00 88.62 190 LEU A N 1
ATOM 1451 C CA . LEU A 1 190 ? 22.396 4.030 -31.267 1.00 88.62 190 LEU A CA 1
ATOM 1452 C C . LEU A 1 190 ? 22.364 3.029 -32.428 1.00 88.62 190 LEU A C 1
ATOM 1454 O O . LEU A 1 190 ? 23.237 3.086 -33.292 1.00 88.62 190 LEU A O 1
ATOM 1458 N N . LEU A 1 191 ? 21.339 2.175 -32.493 1.00 86.94 191 LEU A N 1
ATOM 1459 C CA . LEU A 1 191 ? 21.154 1.214 -33.585 1.00 86.94 191 LEU A CA 1
ATOM 1460 C C . LEU A 1 191 ? 20.990 1.912 -34.941 1.00 86.94 191 LEU A C 1
ATOM 1462 O O . LEU A 1 191 ? 21.628 1.519 -35.915 1.00 86.94 191 LEU A O 1
ATOM 1466 N N . SER A 1 192 ? 20.200 2.988 -35.002 1.00 88.88 192 SER A N 1
ATOM 1467 C CA . SER A 1 192 ? 20.027 3.771 -36.231 1.00 88.88 192 SER A CA 1
ATOM 1468 C C . SER A 1 192 ? 21.339 4.417 -36.694 1.00 88.88 192 SER A C 1
ATOM 1470 O O . SER A 1 192 ? 21.650 4.413 -37.886 1.00 88.88 192 SER A O 1
ATOM 1472 N N . ARG A 1 193 ? 22.146 4.951 -35.766 1.00 87.56 193 ARG A N 1
ATOM 1473 C CA . ARG A 1 193 ? 23.470 5.505 -36.098 1.00 87.56 193 ARG A CA 1
ATOM 1474 C C . ARG A 1 193 ? 24.443 4.425 -36.567 1.00 87.56 193 ARG A C 1
ATOM 1476 O O . ARG A 1 193 ? 25.141 4.653 -37.551 1.00 87.56 193 ARG A O 1
ATOM 1483 N N . ASP A 1 194 ? 24.471 3.268 -35.908 1.00 84.81 194 ASP A N 1
ATOM 1484 C CA . ASP A 1 194 ? 25.310 2.131 -36.306 1.00 84.81 194 ASP A CA 1
ATOM 1485 C C . ASP A 1 194 ? 24.961 1.640 -37.723 1.00 84.81 194 ASP A C 1
ATOM 1487 O O . ASP A 1 194 ? 25.859 1.455 -38.544 1.00 84.81 194 ASP A O 1
ATOM 1491 N N . GLN A 1 195 ? 23.668 1.532 -38.055 1.00 86.88 195 GLN A N 1
ATOM 1492 C CA . GLN A 1 195 ? 23.207 1.191 -39.407 1.00 86.88 195 GLN A CA 1
ATOM 1493 C C . GLN A 1 195 ? 23.670 2.212 -40.452 1.00 86.88 195 GLN A C 1
ATOM 1495 O O . GLN A 1 195 ? 24.291 1.824 -41.440 1.00 86.88 195 GLN A O 1
ATOM 1500 N N . LYS A 1 196 ? 23.464 3.513 -40.209 1.00 87.00 196 LYS A N 1
ATOM 1501 C CA . LYS A 1 196 ? 23.908 4.575 -41.131 1.00 87.00 196 LYS A CA 1
ATOM 1502 C C . LYS A 1 196 ? 25.418 4.555 -41.363 1.00 87.00 196 LYS A C 1
ATOM 1504 O O . LYS A 1 196 ? 25.873 4.753 -42.485 1.00 87.00 196 LYS A O 1
ATOM 1509 N N . ILE A 1 197 ? 26.210 4.317 -40.315 1.00 83.69 197 ILE A N 1
ATOM 1510 C CA . ILE A 1 197 ? 27.671 4.214 -40.438 1.00 83.69 197 ILE A CA 1
ATOM 1511 C C . ILE A 1 197 ? 28.049 3.012 -41.305 1.00 83.69 197 ILE A C 1
ATOM 1513 O O . ILE A 1 197 ? 28.877 3.149 -42.204 1.00 83.69 197 ILE A O 1
ATOM 1517 N N . LYS A 1 198 ? 27.425 1.851 -41.078 1.00 83.06 198 LYS A N 1
ATOM 1518 C CA . LYS A 1 198 ? 27.652 0.653 -41.897 1.00 83.06 198 LYS A CA 1
ATOM 1519 C C . LYS A 1 198 ? 27.279 0.888 -43.361 1.00 83.06 198 LYS A C 1
ATOM 1521 O O . LYS A 1 198 ? 28.060 0.529 -44.236 1.00 83.06 198 LYS A O 1
ATOM 1526 N N . GLU A 1 199 ? 26.145 1.532 -43.630 1.00 87.38 199 GLU A N 1
ATOM 1527 C CA . GLU A 1 199 ? 25.716 1.898 -44.985 1.00 87.38 199 GLU A CA 1
ATOM 1528 C C . GLU A 1 199 ? 26.707 2.838 -45.676 1.00 87.38 199 GLU A C 1
ATOM 1530 O O . GLU A 1 199 ? 27.058 2.595 -46.827 1.00 87.38 199 GLU A O 1
ATOM 1535 N N . MET A 1 200 ? 27.213 3.865 -44.982 1.00 84.75 200 MET A N 1
ATOM 1536 C CA . MET A 1 200 ? 28.236 4.766 -45.532 1.00 84.75 200 MET A CA 1
ATOM 1537 C C . MET A 1 200 ? 29.540 4.032 -45.855 1.00 84.75 200 MET A C 1
ATOM 1539 O O . MET A 1 200 ? 30.128 4.264 -46.908 1.00 84.75 200 MET A O 1
ATOM 1543 N N . ILE A 1 201 ? 29.989 3.131 -44.975 1.00 78.94 201 ILE A N 1
ATOM 1544 C CA . ILE A 1 201 ? 31.190 2.324 -45.221 1.00 78.94 201 ILE A CA 1
ATOM 1545 C C . ILE A 1 201 ? 30.977 1.445 -46.456 1.00 78.94 201 ILE A C 1
ATOM 1547 O O . ILE A 1 201 ? 31.792 1.489 -47.370 1.00 78.94 201 ILE A O 1
ATOM 1551 N N . ILE A 1 202 ? 29.870 0.698 -46.520 1.00 82.00 202 ILE A N 1
ATOM 1552 C CA . ILE A 1 202 ? 29.539 -0.150 -47.676 1.00 82.00 202 ILE A CA 1
ATOM 1553 C C . ILE A 1 202 ? 29.428 0.690 -48.955 1.00 82.00 202 ILE A C 1
ATOM 1555 O O . ILE A 1 202 ? 29.892 0.257 -50.005 1.00 82.00 202 ILE A O 1
ATOM 1559 N N . GLY A 1 203 ? 28.846 1.888 -48.870 1.00 83.75 203 GLY A N 1
ATOM 1560 C CA . GLY A 1 203 ? 28.737 2.829 -49.981 1.00 83.75 203 GLY A CA 1
ATOM 1561 C C . GLY A 1 203 ? 30.092 3.291 -50.514 1.00 83.75 203 GLY A C 1
ATOM 1562 O O . GLY A 1 203 ? 30.263 3.337 -51.722 1.00 83.75 203 GLY A O 1
ATOM 1563 N N . ASN A 1 204 ? 31.067 3.556 -49.641 1.00 82.44 204 ASN A N 1
ATOM 1564 C CA . ASN A 1 204 ? 32.421 3.963 -50.040 1.00 82.44 204 ASN A CA 1
ATOM 1565 C C . ASN A 1 204 ? 33.264 2.822 -50.643 1.00 82.44 204 ASN A C 1
ATOM 1567 O O . ASN A 1 204 ? 34.301 3.093 -51.244 1.00 82.44 204 ASN A O 1
ATOM 1571 N N . PHE A 1 205 ? 32.861 1.561 -50.451 1.00 77.00 205 PHE A N 1
ATOM 1572 C CA . PHE A 1 205 ? 33.514 0.385 -51.044 1.00 77.00 205 PHE A CA 1
ATOM 1573 C C . PHE A 1 205 ? 32.886 -0.059 -52.377 1.00 77.00 205 PHE A C 1
ATOM 1575 O O . PHE A 1 205 ? 33.392 -1.002 -52.988 1.00 77.00 205 PHE A O 1
ATOM 1582 N N . ARG A 1 206 ? 31.788 0.574 -52.805 1.00 67.31 206 ARG A N 1
ATOM 1583 C CA . ARG A 1 206 ? 31.185 0.386 -54.132 1.00 67.31 206 ARG A CA 1
ATOM 1584 C C . ARG A 1 206 ? 31.783 1.362 -55.133 1.00 67.31 206 ARG A C 1
ATOM 1586 O O . ARG A 1 206 ? 31.929 0.939 -56.298 1.00 67.31 206 ARG A O 1
#

Solvent-accessible surface area (backbone atoms only — not comparable to full-atom values): 11709 Å² total; per-residue (Å²): 137,86,83,78,92,83,77,87,76,74,84,72,77,83,73,91,74,73,66,55,48,97,85,76,45,39,57,65,56,53,52,43,51,55,44,50,52,53,41,51,53,39,51,55,51,46,52,52,50,48,53,51,51,50,53,48,54,39,49,51,53,34,51,52,48,42,48,50,39,40,64,72,43,47,43,90,45,71,81,44,68,30,54,40,50,65,41,66,42,79,86,69,49,81,41,46,40,55,59,53,35,52,76,70,70,39,71,68,62,51,41,76,34,72,66,55,55,51,43,50,55,27,52,77,67,76,40,82,60,94,60,79,78,78,72,95,77,73,45,64,50,25,23,29,26,69,34,44,53,47,31,51,50,43,50,48,54,50,48,54,49,54,49,55,53,47,55,50,51,50,55,51,44,55,53,45,53,50,53,40,50,52,41,52,51,50,45,52,55,49,53,53,51,53,50,53,52,51,50,52,53,56,56,76,74,106

Nearest PDB structures (foldseek):
  7khw-assembly1_A  TM=5.691E-01  e=1.215E-02  Escherichia coli O127:H6 str. E2348/69
  5y06-assembly1_A  TM=6.893E-01  e=4.911E+00  Mycolicibacterium smegmatis MC2 155
  8tzl-assembly1_E  TM=3.802E-01  e=4.906E-01  Vibrio cholerae
  8v7q-assembly1_A  TM=2.070E-01  e=1.751E-01  Shigella flexneri

Mean predicted aligned error: 13.18 Å

Secondary structure (DSSP, 8-state):
-PPPP--------------B-TTS-BHHHHHHHHHHHHHHHHHHHHHHHHHHHHHHHHHHHHHHHHHHHHHHH--SSTT--EE--EEE-TTS-EEEHHHHHHHTT---PPPPPHHHHHHHHHHHTTPPPSSPPPPTTSSSSEE-HHHHHHHHHHHHHHHHHHHHHHHHHHHHHHHHHHHHHHHHHHHHHHHHHHHHHHHHHHHHT-

Radius of gyration: 34.69 Å; Cα contacts (8 Å, |Δi|>4): 188; chains: 1; bounding box: 103×31×102 Å

Sequence (206 aa):
MINAMSGYQPYTSANSVGNVLPGGLSLCSIMVLVLMERYGIYQDLIRSAYDDMQARNNLLKDMNKALSVLRTNRPTDEKAAKDYGTFVDSQGTTQHVFEWMREKGIPIEATKTTLEKLNEHFAKRGARSPFPSPDTQTGGKRGVQSQFDAAINNLKASIDGANSEGEMAMIHLQGLLGKHNDVAALMSNLLSRDQKIKEMIIGNFR